Protein AF-A0AAW9YWD6-F1 (afdb_monomer)

Solvent-accessible surface area (backbone atoms only — not comparable to full-atom values): 12337 Å² total; per-residue (Å²): 143,81,78,72,55,67,62,62,53,38,74,49,72,74,32,67,69,51,48,52,53,50,53,51,52,54,49,52,48,52,51,53,48,51,41,46,78,71,67,50,56,66,69,63,48,47,70,64,43,49,62,55,45,55,53,49,29,48,50,41,15,50,50,41,46,52,53,48,51,56,44,51,53,51,47,56,48,47,47,46,68,58,66,60,79,82,76,86,48,71,68,59,51,52,51,52,52,52,53,49,51,54,52,57,75,70,46,52,72,69,55,51,48,50,44,53,69,66,60,59,40,94,79,46,52,73,67,56,51,53,49,52,53,50,45,48,74,74,72,47,51,76,71,58,41,64,76,37,47,65,43,45,50,54,40,49,48,43,51,77,43,52,40,71,81,32,71,66,45,50,48,43,56,50,52,44,52,54,56,56,73,67,38,17,51,80,68,17,42,43,80,38,87,42,92,95,51,80,62,62,49,75,43,40,60,67,55,53,43,53,52,50,56,53,56,77,73,107

pLDDT: mean 90.14, std 10.78, range [36.75, 97.69]

Foldseek 3Di:
DPPPQLVLCCLQVVDPLSVVLVVLLVVLLVVLLVCVVVPHDPVVSCVVRVVVLVVSLVVLLVVLVVLLVVLVVVLVVLQCVQQDDPCVDPVVVVVVLVVLLVVVVPDDLVRLLVCLQDPDLVPDEPSNLVSSVVCLVPPDDPVSCVSNVVSSVVSVCCRVRVSVPPPSNVVSVSSSVSSVVLVSNPGSWRWADDPPDSGTDTGRSVVVNVVSVVVSVD

Nearest PDB structures (foldseek):
  8to0-assembly1_AG  TM=2.714E-01  e=1.258E+00  Mus musculus
  7ung-assembly1_A0  TM=3.248E-01  e=5.141E+00  Homo sapiens

Structure (mmCIF, N/CA/C/O backbone):
data_AF-A0AAW9YWD6-F1
#
_entry.id   AF-A0AAW9YWD6-F1
#
loop_
_atom_site.group_PDB
_atom_site.id
_atom_site.type_symbol
_atom_site.label_atom_id
_atom_site.label_alt_id
_atom_site.label_comp_id
_atom_site.label_asym_id
_atom_site.label_entity_id
_atom_site.label_seq_id
_atom_site.pdbx_PDB_ins_code
_atom_site.Cartn_x
_atom_site.Cartn_y
_atom_site.Cartn_z
_atom_site.occupancy
_atom_site.B_iso_or_equiv
_atom_site.auth_seq_id
_atom_site.auth_comp_id
_atom_site.auth_asym_id
_atom_site.auth_atom_id
_atom_site.pdbx_PDB_model_num
ATOM 1 N N . MET A 1 1 ? -19.697 -6.315 -13.639 1.00 37.53 1 MET A N 1
ATOM 2 C CA . MET A 1 1 ? -18.812 -5.805 -12.571 1.00 37.53 1 MET A CA 1
ATOM 3 C C . MET A 1 1 ? -19.497 -6.045 -11.232 1.00 37.53 1 MET A C 1
ATOM 5 O O . MET A 1 1 ? -20.264 -5.204 -10.795 1.00 37.53 1 MET A O 1
ATOM 9 N N . THR A 1 2 ? -19.329 -7.229 -10.643 1.00 40.09 2 THR A N 1
ATOM 10 C CA . THR A 1 2 ? -20.008 -7.624 -9.386 1.00 40.09 2 THR A CA 1
ATOM 11 C C . THR A 1 2 ? -19.157 -8.538 -8.491 1.00 40.09 2 THR A C 1
ATOM 13 O O . THR A 1 2 ? -19.580 -8.842 -7.386 1.00 40.09 2 THR A O 1
ATOM 16 N N . MET A 1 3 ? -17.943 -8.926 -8.909 1.00 36.75 3 MET A N 1
ATOM 17 C CA . MET A 1 3 ? -16.988 -9.669 -8.060 1.00 36.75 3 MET A CA 1
ATOM 18 C C . MET A 1 3 ? -16.160 -8.761 -7.127 1.00 36.75 3 MET A C 1
ATOM 20 O O . MET A 1 3 ? -15.493 -9.248 -6.231 1.00 36.75 3 MET A O 1
ATOM 24 N N . GLN A 1 4 ? -16.227 -7.438 -7.293 1.00 52.47 4 GLN A N 1
ATOM 25 C CA . GLN A 1 4 ? -15.162 -6.527 -6.857 1.00 52.47 4 GLN A CA 1
ATOM 26 C C . GLN A 1 4 ? -15.355 -5.810 -5.515 1.00 52.47 4 GLN A C 1
ATOM 28 O O . GLN A 1 4 ? -14.494 -5.018 -5.187 1.00 52.47 4 GLN A O 1
ATOM 33 N N . GLN A 1 5 ? -16.441 -5.997 -4.751 1.00 51.97 5 GLN A N 1
ATOM 34 C CA . GLN A 1 5 ? -16.635 -5.260 -3.479 1.00 51.97 5 GLN A CA 1
ATOM 35 C C . GLN A 1 5 ? -16.471 -6.127 -2.230 1.00 51.97 5 GLN A C 1
ATOM 37 O O . GLN A 1 5 ? -15.912 -5.663 -1.244 1.00 51.97 5 GLN A O 1
ATOM 42 N N . THR A 1 6 ? -16.897 -7.392 -2.260 1.00 53.28 6 THR A N 1
ATOM 43 C CA . THR A 1 6 ? -16.689 -8.316 -1.132 1.00 53.28 6 THR A CA 1
ATOM 44 C C . THR A 1 6 ? -15.206 -8.651 -0.951 1.00 53.28 6 THR A C 1
ATOM 46 O O . THR A 1 6 ? -14.749 -8.750 0.182 1.00 53.28 6 THR A O 1
ATOM 49 N N . GLU A 1 7 ? -14.445 -8.734 -2.049 1.00 67.69 7 GLU A N 1
ATOM 50 C CA . GLU A 1 7 ? -12.992 -8.958 -2.020 1.00 67.69 7 GLU A CA 1
ATOM 51 C C . GLU A 1 7 ? -12.222 -7.801 -1.366 1.00 67.69 7 GLU A C 1
ATOM 53 O O . GLU A 1 7 ? -11.248 -8.047 -0.663 1.00 67.69 7 GLU A O 1
ATOM 58 N N . VAL A 1 8 ? -12.688 -6.555 -1.507 1.00 78.81 8 VAL A N 1
ATOM 59 C CA . VAL A 1 8 ? -12.016 -5.361 -0.951 1.00 78.81 8 VAL A CA 1
ATOM 60 C C . VAL A 1 8 ? -11.936 -5.429 0.562 1.00 78.81 8 VAL A C 1
ATOM 62 O O . VAL A 1 8 ? -10.909 -5.134 1.158 1.00 78.81 8 VAL A O 1
ATOM 65 N N . TRP A 1 9 ? -13.024 -5.848 1.203 1.00 85.44 9 TRP A N 1
ATOM 66 C CA . TRP A 1 9 ? -13.112 -5.854 2.659 1.00 85.44 9 TRP A CA 1
ATOM 67 C C . TRP A 1 9 ? -12.459 -7.077 3.302 1.00 85.44 9 TRP A C 1
ATOM 69 O O . TRP A 1 9 ? -12.280 -7.104 4.522 1.00 85.44 9 TRP A O 1
ATOM 79 N N . ASN A 1 10 ? -12.055 -8.069 2.503 1.00 85.69 10 ASN A N 1
ATOM 80 C CA . ASN A 1 10 ? -11.295 -9.216 2.993 1.00 85.69 10 ASN A CA 1
ATOM 81 C C . ASN A 1 10 ? -9.944 -8.800 3.583 1.00 85.69 10 ASN A C 1
ATOM 83 O O . ASN A 1 10 ? -9.465 -9.466 4.494 1.00 85.69 10 ASN A O 1
ATOM 87 N N . ILE A 1 11 ? -9.394 -7.648 3.182 1.00 87.75 11 ILE A N 1
ATOM 88 C CA . ILE A 1 11 ? -8.205 -7.054 3.812 1.00 87.75 11 ILE A CA 1
ATOM 89 C C . ILE A 1 11 ? -8.326 -6.919 5.336 1.00 87.75 11 ILE A C 1
ATOM 91 O O . ILE A 1 11 ? -7.343 -7.076 6.059 1.00 87.75 11 ILE A O 1
ATOM 95 N N . PHE A 1 12 ? -9.538 -6.644 5.818 1.00 89.81 12 PHE A N 1
ATOM 96 C CA . PHE A 1 12 ? -9.850 -6.588 7.236 1.00 89.81 12 PHE A CA 1
ATOM 97 C C . PHE A 1 12 ? -10.331 -7.946 7.730 1.00 89.81 12 PHE A C 1
ATOM 99 O O . PHE A 1 12 ? -9.903 -8.426 8.773 1.00 89.81 12 PHE A O 1
ATOM 106 N N . PHE A 1 13 ? -11.252 -8.579 7.005 1.00 88.88 13 PHE A N 1
ATOM 107 C CA . PHE A 1 13 ? -11.971 -9.720 7.556 1.00 88.88 13 PHE A CA 1
ATOM 108 C C . PHE A 1 13 ? -11.217 -11.051 7.508 1.00 88.88 13 PHE A C 1
ATOM 110 O O . PHE A 1 13 ? -11.571 -11.944 8.278 1.00 88.88 13 PHE A O 1
ATOM 117 N N . ASP A 1 14 ? -10.187 -11.173 6.679 1.00 89.94 14 ASP A N 1
ATOM 118 C CA . ASP A 1 14 ? -9.310 -12.347 6.660 1.00 89.94 14 ASP A CA 1
ATOM 119 C C . ASP A 1 14 ? -8.110 -12.172 7.614 1.00 89.94 14 ASP A C 1
ATOM 121 O O . ASP A 1 14 ? -7.337 -13.106 7.833 1.00 89.94 14 ASP A O 1
ATOM 125 N N . ASP A 1 15 ? -7.958 -10.991 8.226 1.00 92.50 15 ASP A N 1
ATOM 126 C CA . ASP A 1 15 ? -6.903 -10.700 9.191 1.00 92.50 15 ASP A CA 1
ATOM 127 C C . ASP A 1 15 ? -7.324 -11.085 10.620 1.00 92.50 15 ASP A C 1
ATOM 129 O O . ASP A 1 15 ? -8.259 -10.535 11.207 1.00 92.50 15 ASP A O 1
ATOM 133 N N . ASN A 1 16 ? -6.591 -12.028 11.218 1.00 93.69 16 ASN A N 1
ATOM 134 C CA . ASN A 1 16 ? -6.893 -12.533 12.560 1.00 93.69 16 ASN A CA 1
ATOM 135 C C . ASN A 1 16 ? -6.813 -11.447 13.644 1.00 93.69 16 ASN A C 1
ATOM 137 O O . ASN A 1 16 ? -7.620 -11.455 14.572 1.00 93.69 16 ASN A O 1
ATOM 141 N N . LYS A 1 17 ? -5.869 -10.498 13.538 1.00 94.75 17 LYS A N 1
ATOM 142 C CA . LYS A 1 17 ? -5.736 -9.425 14.536 1.00 94.75 17 LYS A CA 1
ATOM 143 C C . LYS A 1 17 ? -6.946 -8.498 14.477 1.00 94.75 17 LYS A C 1
ATOM 145 O O . LYS A 1 17 ? -7.452 -8.086 15.519 1.00 94.75 17 LYS A O 1
ATOM 150 N N . TYR A 1 18 ? -7.438 -8.205 13.276 1.00 95.62 18 TYR A N 1
ATOM 151 C CA . TYR A 1 18 ? -8.655 -7.429 13.096 1.00 95.62 18 TYR A CA 1
ATOM 152 C C . TYR A 1 18 ? -9.881 -8.134 13.678 1.00 95.62 18 TYR A C 1
ATOM 154 O O . TYR A 1 18 ? -10.660 -7.524 14.411 1.00 95.62 18 TYR A O 1
ATOM 162 N N . GLN A 1 19 ? -10.027 -9.433 13.406 1.00 94.69 19 GLN A N 1
ATOM 163 C CA . GLN A 1 19 ? -11.113 -10.242 13.959 1.00 94.69 19 GLN A CA 1
ATOM 164 C C . GLN A 1 19 ? -11.080 -10.282 15.492 1.00 94.69 19 GLN A C 1
ATOM 166 O O . GLN A 1 19 ? -12.121 -10.172 16.140 1.00 94.69 19 GLN A O 1
ATOM 171 N N . ASP A 1 20 ? -9.896 -10.365 16.098 1.00 96.31 20 ASP A N 1
ATOM 172 C CA . ASP A 1 20 ? -9.749 -10.292 17.551 1.00 96.31 20 ASP A CA 1
ATOM 173 C C . ASP A 1 20 ? -10.199 -8.936 18.115 1.00 96.31 20 ASP A C 1
ATOM 175 O O . ASP A 1 20 ? -10.898 -8.895 19.133 1.00 96.31 20 ASP A O 1
ATOM 179 N N . LEU A 1 21 ? -9.867 -7.826 17.446 1.00 96.69 21 LEU A N 1
ATOM 180 C CA . LEU A 1 21 ? -10.332 -6.488 17.831 1.00 96.69 21 LEU A CA 1
ATOM 181 C C . LEU A 1 21 ? -11.852 -6.343 17.699 1.00 96.69 21 LEU A C 1
ATOM 183 O O . LEU A 1 21 ? -12.500 -5.814 18.606 1.00 96.69 21 LEU A O 1
ATOM 187 N N . LEU A 1 22 ? -12.442 -6.864 16.620 1.00 95.12 22 LEU A N 1
ATOM 188 C CA . LEU A 1 22 ? -13.897 -6.912 16.454 1.00 95.12 22 LEU A CA 1
ATOM 189 C C . LEU A 1 22 ? -14.564 -7.708 17.580 1.00 95.12 22 LEU A C 1
ATOM 191 O O . LEU A 1 22 ? -15.509 -7.230 18.207 1.00 95.12 22 LEU A O 1
ATOM 195 N N . ASN A 1 23 ? -14.021 -8.879 17.910 1.00 95.44 23 ASN A N 1
ATOM 196 C CA . ASN A 1 23 ? -14.527 -9.707 18.999 1.00 95.44 23 ASN A CA 1
ATOM 197 C C . ASN A 1 23 ? -14.449 -8.993 20.358 1.00 95.44 23 ASN A C 1
ATOM 199 O O . ASN A 1 23 ? -15.355 -9.142 21.184 1.00 95.44 23 ASN A O 1
ATOM 203 N N . LYS A 1 24 ? -13.391 -8.211 20.617 1.00 96.31 24 LYS A N 1
ATOM 204 C CA . LYS A 1 24 ? -13.304 -7.362 21.819 1.00 96.31 24 LYS A CA 1
ATOM 205 C C . LYS A 1 24 ? -14.402 -6.297 21.830 1.00 96.31 24 LYS A C 1
ATOM 207 O O . LYS A 1 24 ? -15.053 -6.127 22.862 1.00 96.31 24 LYS A O 1
ATOM 212 N N . ALA A 1 25 ? -14.639 -5.630 20.699 1.00 95.50 25 ALA A N 1
ATOM 213 C CA . ALA A 1 25 ? -15.680 -4.612 20.575 1.00 95.50 25 ALA A CA 1
ATOM 214 C C . ALA A 1 25 ? -17.067 -5.192 20.862 1.00 95.50 25 ALA A C 1
ATOM 216 O O . ALA A 1 25 ? -17.812 -4.660 21.684 1.00 95.50 25 ALA A O 1
ATOM 217 N N . ASP A 1 26 ? -17.392 -6.329 20.255 1.00 94.69 26 ASP A N 1
ATOM 218 C CA . ASP A 1 26 ? -18.704 -6.952 20.415 1.00 94.69 26 ASP A CA 1
ATOM 219 C C . ASP A 1 26 ? -18.921 -7.485 21.842 1.00 94.69 26 ASP A C 1
ATOM 221 O O . ASP A 1 26 ? -20.028 -7.402 22.382 1.00 94.69 26 ASP A O 1
ATOM 225 N N . ARG A 1 27 ? -17.861 -7.968 22.510 1.00 96.31 27 ARG A N 1
ATOM 226 C CA . ARG A 1 27 ? -17.917 -8.329 23.938 1.00 96.31 27 ARG A CA 1
ATOM 227 C C . ARG A 1 27 ? -18.205 -7.120 24.822 1.00 96.31 27 ARG A C 1
ATOM 229 O O . ARG A 1 27 ? -19.059 -7.233 25.698 1.00 96.31 27 ARG A O 1
ATOM 236 N N . LEU A 1 28 ? -17.544 -5.987 24.580 1.00 96.19 28 LEU A N 1
ATOM 237 C CA . LEU A 1 28 ? -17.757 -4.746 25.330 1.00 96.19 28 LEU A CA 1
ATOM 238 C C . LEU A 1 28 ? -19.204 -4.255 25.190 1.00 96.19 28 LEU A C 1
ATOM 240 O O . LEU A 1 28 ? -19.861 -3.937 26.185 1.00 96.19 28 LEU A O 1
ATOM 244 N N . LEU A 1 29 ? -19.734 -4.244 23.965 1.00 95.00 29 LEU A N 1
ATOM 245 C CA . LEU A 1 29 ? -21.119 -3.849 23.695 1.00 95.00 29 LEU A CA 1
ATOM 246 C C . LEU A 1 29 ? -22.114 -4.785 24.396 1.00 95.00 29 LEU A C 1
ATOM 248 O O . LEU A 1 29 ? -23.047 -4.331 25.059 1.00 95.00 29 LEU A O 1
ATOM 252 N N . LYS A 1 30 ? -21.874 -6.100 24.335 1.00 95.56 30 LYS A N 1
ATOM 253 C CA . LYS A 1 30 ? -22.710 -7.100 25.013 1.00 95.56 30 LYS A CA 1
ATOM 254 C C . LYS A 1 30 ? -22.660 -6.981 26.539 1.00 95.56 30 LYS A C 1
ATOM 256 O O . LYS A 1 30 ? -23.690 -7.144 27.195 1.00 95.56 30 LYS A O 1
ATOM 261 N N . GLU A 1 31 ? -21.487 -6.713 27.111 1.00 95.44 31 GLU A N 1
ATOM 262 C CA . GLU A 1 31 ? -21.317 -6.446 28.545 1.00 95.44 31 GLU A CA 1
ATOM 263 C C . GLU A 1 31 ? -22.135 -5.218 28.963 1.00 95.44 31 GLU A C 1
ATOM 265 O O . GLU A 1 31 ? -22.906 -5.298 29.920 1.00 95.44 31 GLU A O 1
ATOM 270 N N . SER A 1 32 ? -22.045 -4.131 28.191 1.00 94.12 32 SER A N 1
ATOM 271 C CA . SER A 1 32 ? -22.770 -2.875 28.433 1.00 94.12 32 SER A CA 1
ATOM 272 C C . SER A 1 32 ? -24.286 -3.089 28.462 1.00 94.12 32 SER A C 1
ATOM 274 O O . SER A 1 32 ? -24.957 -2.740 29.437 1.00 94.12 32 SER A O 1
ATOM 276 N N . SER A 1 33 ? -24.821 -3.778 27.453 1.00 93.81 33 SER A N 1
ATOM 277 C CA . SER A 1 33 ? -26.232 -4.172 27.404 1.00 93.81 33 SER A CA 1
ATOM 278 C C . SER A 1 33 ? -26.635 -5.068 28.566 1.00 93.81 33 SER A C 1
ATOM 280 O O . SER A 1 33 ? -27.688 -4.871 29.175 1.00 93.81 33 SER A O 1
ATOM 282 N N . SER A 1 34 ? -25.793 -6.040 28.930 1.00 95.50 34 SER A N 1
ATOM 283 C CA . SER A 1 34 ? -26.072 -6.907 30.072 1.00 95.50 34 SER A CA 1
ATOM 284 C C . SER A 1 34 ? -26.110 -6.139 31.391 1.00 95.50 34 SER A C 1
ATOM 286 O O . SER A 1 34 ? -26.881 -6.532 32.265 1.00 95.50 34 SER A O 1
ATOM 288 N N . MET A 1 35 ? -25.281 -5.112 31.578 1.00 94.62 35 MET A N 1
ATOM 289 C CA . MET A 1 35 ? -25.333 -4.279 32.780 1.00 94.62 35 MET A CA 1
ATOM 290 C C . MET A 1 35 ? -26.658 -3.521 32.840 1.00 94.62 35 MET A C 1
ATOM 292 O O . MET A 1 35 ? -27.333 -3.549 33.868 1.00 94.62 35 MET A O 1
ATOM 296 N N . PHE A 1 36 ? -27.083 -2.925 31.725 1.00 93.88 36 PHE A N 1
ATOM 297 C CA . PHE A 1 36 ? -28.363 -2.222 31.660 1.00 93.88 36 PHE A CA 1
ATOM 298 C C . PHE A 1 36 ? -29.541 -3.140 32.009 1.00 93.88 36 PHE A C 1
ATOM 300 O O . PHE A 1 36 ? -30.337 -2.825 32.890 1.00 93.88 36 PHE A O 1
ATOM 307 N N . LEU A 1 37 ? -29.599 -4.330 31.401 1.00 92.44 37 LEU A N 1
ATOM 308 C CA . LEU A 1 37 ? -30.651 -5.321 31.661 1.00 92.44 37 LEU A CA 1
ATOM 309 C C . LEU A 1 37 ? -30.648 -5.857 33.103 1.00 92.44 37 LEU A C 1
ATOM 311 O O . LEU A 1 37 ? -31.679 -6.312 33.591 1.00 92.44 37 LEU A O 1
ATOM 315 N N . LYS A 1 38 ? -29.510 -5.790 33.802 1.00 94.44 38 LYS A N 1
ATOM 316 C CA . LYS A 1 38 ? -29.391 -6.130 35.230 1.00 94.44 38 LYS A CA 1
ATOM 317 C C . LYS A 1 38 ? -29.805 -4.982 36.163 1.00 94.44 38 LYS A C 1
ATOM 319 O O . LYS A 1 38 ? -29.736 -5.148 37.377 1.00 94.44 38 LYS A O 1
ATOM 324 N N . GLY A 1 39 ? -30.231 -3.840 35.621 1.00 92.50 39 GLY A N 1
ATOM 325 C CA . GLY A 1 39 ? -30.733 -2.697 36.386 1.00 92.50 39 GLY A CA 1
ATOM 326 C C . GLY A 1 39 ? -29.663 -1.695 36.823 1.00 92.50 39 GLY A C 1
ATOM 327 O O . GLY A 1 39 ? -29.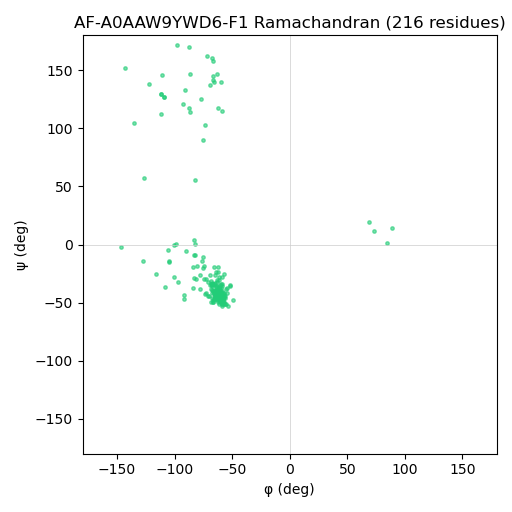937 -0.858 37.683 1.00 92.50 39 GLY A O 1
ATOM 328 N N . TYR A 1 40 ? -28.452 -1.752 36.258 1.00 93.81 40 TYR A N 1
ATOM 329 C CA . TYR A 1 40 ? -27.443 -0.722 36.510 1.00 93.81 40 TYR A CA 1
ATOM 330 C C . TYR A 1 40 ? -27.903 0.616 35.925 1.00 93.81 40 TYR A C 1
ATOM 332 O O . TYR A 1 40 ? -28.455 0.677 34.823 1.00 93.81 40 TYR A O 1
ATOM 340 N N . ARG A 1 41 ? -27.650 1.708 36.654 1.00 93.31 41 ARG A N 1
ATOM 341 C CA . ARG A 1 41 ? -27.909 3.056 36.142 1.00 93.31 41 ARG A CA 1
ATOM 342 C C . ARG A 1 41 ? -26.971 3.365 34.979 1.00 93.31 41 ARG A C 1
ATOM 344 O O . ARG A 1 41 ? -25.807 2.974 34.990 1.00 93.31 41 ARG A O 1
ATOM 351 N N . LEU A 1 42 ? -27.475 4.117 34.005 1.00 91.50 42 LEU A N 1
ATOM 352 C CA . LEU A 1 42 ? -26.731 4.457 32.796 1.00 91.50 42 LEU A CA 1
ATOM 353 C C . LEU A 1 42 ? -25.419 5.199 33.078 1.00 91.50 42 LEU A C 1
ATOM 355 O O . LEU A 1 42 ? -24.423 4.917 32.431 1.00 91.50 42 LEU A O 1
ATOM 359 N N . ASP A 1 43 ? -25.415 6.126 34.032 1.00 92.81 43 ASP A N 1
ATOM 360 C CA . ASP A 1 43 ? -24.221 6.888 34.404 1.00 92.81 43 ASP A CA 1
ATOM 361 C C . ASP A 1 43 ? -23.111 5.986 34.954 1.00 92.81 43 ASP A C 1
ATOM 363 O O . ASP A 1 43 ? -21.956 6.153 34.578 1.00 92.81 43 ASP A O 1
ATOM 367 N N . ALA A 1 44 ? -23.470 4.974 35.748 1.00 94.06 44 ALA A N 1
ATOM 368 C CA . ALA A 1 44 ? -22.520 3.976 36.235 1.00 94.06 44 ALA A CA 1
ATOM 369 C C . ALA A 1 44 ? -21.981 3.072 35.109 1.00 94.06 44 ALA A C 1
ATOM 371 O O . ALA A 1 44 ? -20.814 2.687 35.129 1.00 94.06 44 ALA A O 1
ATOM 372 N N . ILE A 1 45 ? -22.813 2.733 34.114 1.00 94.44 45 ILE A N 1
ATOM 373 C CA . ILE A 1 45 ? -22.361 1.984 32.928 1.00 94.44 45 ILE A CA 1
ATOM 374 C C . ILE A 1 45 ? -21.403 2.849 32.106 1.00 94.44 45 ILE A C 1
ATOM 376 O O . ILE A 1 45 ? -20.323 2.389 31.749 1.00 94.44 45 ILE A O 1
ATOM 380 N N . ASP A 1 46 ? -21.766 4.105 31.846 1.00 94.19 46 ASP A N 1
ATOM 381 C CA . ASP A 1 46 ? -20.952 5.056 31.090 1.00 94.19 46 ASP A CA 1
ATOM 382 C C . ASP A 1 46 ? -19.581 5.275 31.744 1.00 94.19 46 ASP A C 1
ATOM 384 O O . ASP A 1 46 ? -18.568 5.253 31.046 1.00 94.19 46 ASP A O 1
ATOM 388 N N . GLU A 1 47 ? -19.538 5.448 33.068 1.00 95.25 47 GLU A N 1
ATOM 389 C CA . GLU A 1 47 ? -18.298 5.616 33.835 1.00 95.25 47 GLU A CA 1
ATOM 390 C C . GLU A 1 47 ? -17.368 4.400 33.696 1.00 95.25 47 GLU A C 1
ATOM 392 O O . GLU A 1 47 ? -16.151 4.553 33.605 1.00 95.25 47 GLU A O 1
ATOM 397 N N . GLN A 1 48 ? -17.933 3.192 33.601 1.00 94.94 48 GLN A N 1
ATOM 398 C CA . GLN A 1 48 ? -17.161 1.959 33.454 1.00 94.94 48 GLN A CA 1
ATOM 399 C C . GLN A 1 48 ? -16.768 1.644 32.001 1.00 94.94 48 GLN A C 1
ATOM 401 O O . GLN A 1 48 ? -15.689 1.095 31.764 1.00 94.94 48 GLN A O 1
ATOM 406 N N . GLN A 1 49 ? -17.639 1.922 31.028 1.00 95.38 49 GLN A N 1
ATOM 407 C CA . GLN A 1 49 ? -17.477 1.446 29.649 1.00 95.38 49 GLN A CA 1
ATOM 408 C C . GLN A 1 49 ? -16.840 2.490 28.724 1.00 95.38 49 GLN A C 1
ATOM 410 O O . GLN A 1 49 ? -16.066 2.105 27.850 1.00 95.38 49 GLN A O 1
ATOM 415 N N . LYS A 1 50 ? -17.069 3.799 28.920 1.00 94.44 50 LYS A N 1
ATOM 416 C CA . LYS A 1 50 ? -16.469 4.840 28.057 1.00 94.44 50 LYS A CA 1
ATOM 417 C C . LYS A 1 50 ? -14.934 4.827 28.044 1.00 94.44 50 LYS A C 1
ATOM 419 O O . LYS A 1 50 ? -14.379 4.929 26.951 1.00 94.44 50 LYS A O 1
ATOM 424 N N . PRO A 1 51 ? -14.228 4.638 29.179 1.00 96.69 51 PRO A N 1
ATOM 425 C CA . PRO A 1 51 ? -12.772 4.498 29.151 1.00 96.69 51 PRO A CA 1
ATOM 426 C C . PRO A 1 51 ? -12.315 3.294 28.315 1.00 96.69 51 PRO A C 1
ATOM 428 O O . PRO A 1 51 ? -11.430 3.432 27.476 1.00 96.69 51 PRO A O 1
ATOM 431 N N . LYS A 1 52 ? -12.982 2.139 28.460 1.00 96.94 52 LYS A N 1
ATOM 432 C CA . LYS A 1 52 ? -12.685 0.926 27.679 1.00 96.94 52 LYS A CA 1
ATOM 433 C C . LYS A 1 52 ? -12.956 1.114 26.183 1.00 96.94 52 LYS A C 1
ATOM 435 O O . LYS A 1 52 ? -12.226 0.579 25.355 1.00 96.94 52 LYS A O 1
ATOM 440 N N . ILE A 1 53 ? -14.001 1.869 25.828 1.00 95.38 53 ILE A N 1
ATOM 441 C CA . ILE A 1 53 ? -14.289 2.242 24.435 1.00 95.38 53 ILE A CA 1
ATOM 442 C C . ILE A 1 53 ? -13.124 3.043 23.869 1.00 95.38 53 ILE A C 1
ATOM 444 O O . ILE A 1 53 ? -12.630 2.709 22.799 1.00 95.38 53 ILE A O 1
ATOM 448 N N . GLN A 1 54 ? -12.654 4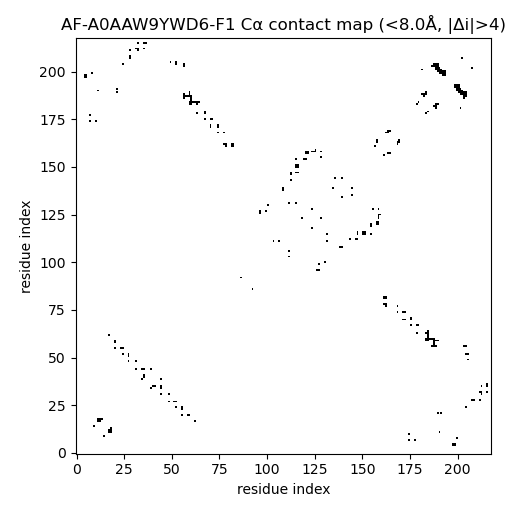.057 24.597 1.00 95.31 54 GLN A N 1
ATOM 449 C CA . GLN A 1 54 ? -11.544 4.894 24.151 1.00 95.31 54 GLN A CA 1
ATOM 450 C C . GLN A 1 54 ? -10.232 4.104 24.022 1.00 95.31 54 GLN A C 1
ATOM 452 O O . GLN A 1 54 ? -9.486 4.300 23.062 1.00 95.31 54 GLN A O 1
ATOM 457 N N . GLU A 1 55 ? -9.952 3.191 24.954 1.00 96.50 55 GLU A N 1
ATOM 458 C CA . GLU A 1 55 ? -8.817 2.265 24.855 1.00 96.50 55 GLU A CA 1
ATOM 459 C C . GLU A 1 55 ? -8.911 1.404 23.592 1.00 96.50 55 GLU A C 1
ATOM 461 O O . GLU A 1 55 ? -7.955 1.333 22.821 1.00 96.50 55 GLU A O 1
ATOM 466 N N . LEU A 1 56 ? -10.080 0.819 23.326 1.00 96.81 56 LEU A N 1
ATOM 467 C CA . LEU A 1 56 ? -10.279 -0.025 22.154 1.00 96.81 56 LEU A CA 1
ATOM 468 C C . LEU A 1 56 ? -10.248 0.775 20.838 1.00 96.81 56 LEU A C 1
ATOM 470 O O . LEU A 1 56 ? -9.706 0.288 19.849 1.00 96.81 56 LEU A O 1
ATOM 474 N N . GLU A 1 57 ? -10.747 2.017 20.813 1.00 95.56 57 GLU A N 1
ATOM 475 C CA . GLU A 1 57 ? -10.592 2.924 19.662 1.00 95.56 57 GLU A CA 1
ATOM 476 C C . GLU A 1 57 ? -9.107 3.175 19.366 1.00 95.56 57 GLU A C 1
ATOM 478 O O . GLU A 1 57 ? -8.699 3.167 18.204 1.00 95.56 57 GLU A O 1
ATOM 483 N N . ASN A 1 58 ? -8.277 3.345 20.399 1.00 97.06 58 ASN A N 1
ATOM 484 C CA . ASN A 1 58 ? -6.832 3.482 20.231 1.00 97.06 58 ASN A CA 1
ATOM 485 C C . ASN A 1 58 ? -6.175 2.185 19.733 1.00 97.06 58 ASN A C 1
ATOM 487 O O . ASN A 1 58 ? -5.255 2.263 18.920 1.00 97.06 58 ASN A O 1
ATOM 491 N N . GLU A 1 59 ? -6.654 1.006 20.148 1.00 97.69 59 GLU A N 1
ATOM 492 C CA . GLU A 1 59 ? -6.189 -0.272 19.589 1.00 97.69 59 GLU A CA 1
ATOM 493 C C . GLU A 1 59 ? -6.494 -0.381 18.083 1.00 97.69 59 GLU A C 1
ATOM 495 O O . GLU A 1 59 ? -5.619 -0.783 17.316 1.00 97.69 59 GLU A O 1
ATOM 500 N N . PHE A 1 60 ? -7.684 0.037 17.628 1.00 97.19 60 PHE A N 1
ATOM 501 C CA . PHE A 1 60 ? -8.013 0.083 16.194 1.00 97.19 60 PHE A CA 1
ATOM 502 C C . PHE A 1 60 ? -7.133 1.075 15.421 1.00 97.19 60 PHE A C 1
ATOM 504 O O . PHE A 1 60 ? -6.656 0.755 14.329 1.00 97.19 60 PHE A O 1
ATOM 511 N N . LYS A 1 61 ? -6.862 2.259 15.988 1.00 97.38 61 LYS A N 1
ATOM 512 C CA . LYS A 1 61 ? -5.933 3.233 15.385 1.00 97.38 61 LYS A CA 1
ATOM 513 C C . LYS A 1 61 ? -4.528 2.655 15.244 1.00 97.38 61 LYS A C 1
ATOM 515 O O . LYS A 1 61 ? -3.927 2.764 14.177 1.00 97.38 61 LYS A O 1
ATOM 520 N N . ALA A 1 62 ? -4.026 2.023 16.306 1.00 97.50 62 ALA A N 1
ATOM 521 C CA . ALA A 1 62 ? -2.713 1.392 16.320 1.00 97.50 62 ALA A CA 1
ATOM 522 C C . ALA A 1 62 ? -2.631 0.248 15.302 1.00 97.50 62 ALA A C 1
ATOM 524 O O . ALA A 1 62 ? -1.669 0.186 14.544 1.00 97.50 62 ALA A O 1
ATOM 525 N N . TYR A 1 63 ? -3.661 -0.598 15.221 1.00 96.88 63 TYR A N 1
ATOM 526 C CA . TYR A 1 63 ? -3.756 -1.651 14.211 1.00 96.88 63 TYR A CA 1
ATOM 527 C C . TYR A 1 63 ? -3.641 -1.097 12.787 1.00 96.88 63 TYR A C 1
ATOM 529 O O . TYR A 1 63 ? -2.814 -1.574 12.009 1.00 96.88 63 TYR A O 1
ATOM 537 N N . ALA A 1 64 ? -4.431 -0.071 12.456 1.00 96.50 64 ALA A N 1
ATOM 538 C CA . ALA A 1 64 ? -4.408 0.535 11.129 1.00 96.50 64 ALA A CA 1
ATOM 539 C C . ALA A 1 64 ? -3.045 1.164 10.815 1.00 96.50 64 ALA A C 1
ATOM 541 O O . ALA A 1 64 ? -2.525 0.970 9.721 1.00 96.50 64 ALA A O 1
ATOM 542 N N . GLN A 1 65 ? -2.445 1.867 11.781 1.00 96.94 65 GLN A N 1
ATOM 543 C CA . GLN A 1 65 ? -1.102 2.427 11.635 1.00 96.94 65 GLN A CA 1
ATOM 544 C C . GLN A 1 65 ? -0.069 1.333 11.346 1.00 96.94 65 GLN A C 1
ATOM 546 O O . GLN A 1 65 ? 0.656 1.436 10.364 1.00 96.94 65 GLN A O 1
ATOM 551 N N . THR A 1 66 ? -0.038 0.269 12.153 1.00 96.81 66 THR A N 1
ATOM 552 C CA . THR A 1 66 ? 0.904 -0.840 11.959 1.00 96.81 66 THR A CA 1
ATOM 553 C C . THR A 1 66 ? 0.718 -1.511 10.602 1.00 96.81 66 THR A C 1
ATOM 555 O O . THR A 1 66 ? 1.706 -1.788 9.934 1.00 96.81 66 THR A O 1
ATOM 558 N N . ARG A 1 67 ? -0.523 -1.737 10.151 1.00 95.44 67 ARG A N 1
ATOM 559 C CA . ARG A 1 67 ? -0.761 -2.332 8.827 1.00 95.44 67 ARG A CA 1
ATOM 560 C C . ARG A 1 67 ? -0.291 -1.435 7.689 1.00 95.44 67 ARG A C 1
ATOM 562 O O . ARG A 1 67 ? 0.316 -1.948 6.757 1.00 95.44 67 ARG A O 1
ATOM 569 N N . LEU A 1 68 ? -0.544 -0.128 7.766 1.00 97.00 68 LEU A N 1
ATOM 570 C CA . LEU A 1 68 ? -0.048 0.824 6.770 1.00 97.00 68 LEU A CA 1
ATOM 571 C C . LEU A 1 68 ? 1.486 0.835 6.737 1.00 97.00 68 LEU A C 1
ATOM 573 O O . LEU A 1 68 ? 2.057 0.767 5.655 1.00 97.00 68 LEU A O 1
ATOM 577 N N . ASP A 1 69 ? 2.143 0.841 7.900 1.00 97.44 69 ASP A N 1
ATOM 578 C CA . ASP A 1 69 ? 3.608 0.819 7.990 1.00 97.44 69 ASP A CA 1
ATOM 579 C C . ASP A 1 69 ? 4.206 -0.483 7.434 1.00 97.44 69 ASP A C 1
ATOM 581 O O . ASP A 1 69 ? 5.185 -0.443 6.688 1.00 97.44 69 ASP A O 1
ATOM 585 N N . ASP A 1 70 ? 3.608 -1.635 7.757 1.00 96.12 70 ASP A N 1
ATOM 586 C CA . ASP A 1 70 ? 4.034 -2.943 7.248 1.00 96.12 70 ASP A CA 1
ATOM 587 C C . ASP A 1 70 ? 3.913 -3.009 5.715 1.00 96.12 70 ASP A C 1
ATOM 589 O O . ASP A 1 70 ? 4.822 -3.499 5.040 1.00 96.12 70 ASP A O 1
ATOM 593 N N . ILE A 1 71 ? 2.809 -2.493 5.161 1.00 96.06 71 ILE A N 1
ATOM 594 C CA . ILE A 1 71 ? 2.585 -2.438 3.712 1.00 96.06 71 ILE A CA 1
ATOM 595 C C . ILE A 1 71 ? 3.587 -1.490 3.047 1.00 96.06 71 ILE A C 1
ATOM 597 O O . ILE A 1 71 ? 4.243 -1.899 2.091 1.00 96.06 71 ILE A O 1
ATOM 601 N N . SER A 1 72 ? 3.755 -0.265 3.562 1.00 95.81 72 SER A N 1
ATOM 602 C CA . SER A 1 72 ? 4.736 0.694 3.035 1.00 95.81 72 SER A CA 1
ATOM 603 C C . SER A 1 72 ? 6.142 0.108 3.027 1.00 95.81 72 SER A C 1
ATOM 605 O O . SER A 1 72 ? 6.839 0.189 2.023 1.00 95.81 72 SER A O 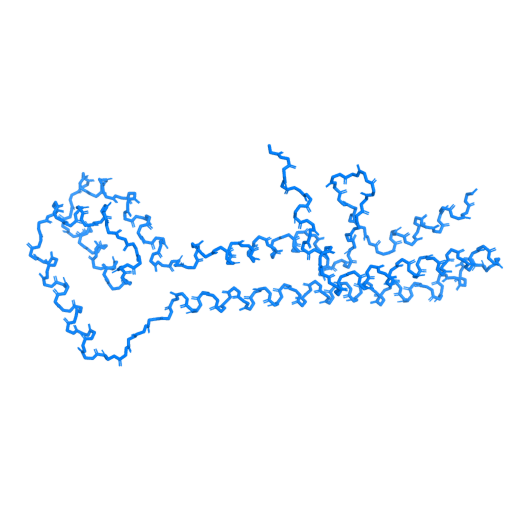1
ATOM 607 N N . LYS A 1 73 ? 6.541 -0.563 4.110 1.00 97.25 73 LYS A N 1
ATOM 608 C CA . LYS A 1 73 ? 7.852 -1.204 4.182 1.00 97.25 73 LYS A CA 1
ATOM 609 C C . LYS A 1 73 ? 8.023 -2.290 3.115 1.00 97.25 73 LYS A C 1
ATOM 611 O O . LYS A 1 73 ? 9.091 -2.380 2.517 1.00 97.25 73 LYS A O 1
ATOM 616 N N . ARG A 1 74 ? 7.001 -3.120 2.876 1.00 96.19 74 ARG A N 1
ATOM 617 C CA . ARG A 1 74 ? 7.076 -4.172 1.852 1.00 96.19 74 ARG A CA 1
ATOM 618 C C . ARG A 1 74 ? 7.111 -3.589 0.439 1.00 96.19 74 ARG A C 1
ATOM 620 O O . ARG A 1 74 ? 7.854 -4.096 -0.394 1.00 96.19 74 ARG A O 1
ATOM 627 N N . ILE A 1 75 ? 6.360 -2.518 0.190 1.00 93.75 75 ILE A N 1
ATOM 628 C CA . ILE A 1 75 ? 6.432 -1.746 -1.055 1.00 93.75 75 ILE A CA 1
ATOM 629 C C . ILE A 1 75 ? 7.865 -1.241 -1.279 1.00 93.75 75 ILE A C 1
ATOM 631 O O . ILE A 1 75 ? 8.455 -1.557 -2.309 1.00 93.75 75 ILE A O 1
ATOM 635 N N . ASP A 1 76 ? 8.472 -0.586 -0.282 1.00 92.62 76 ASP A N 1
ATOM 636 C CA . ASP A 1 76 ? 9.856 -0.097 -0.365 1.00 92.62 76 ASP A CA 1
ATOM 637 C C . ASP A 1 76 ? 10.870 -1.226 -0.639 1.00 92.62 76 ASP A C 1
ATOM 639 O O . ASP A 1 76 ? 11.890 -1.022 -1.301 1.00 92.62 76 ASP A O 1
ATOM 643 N N . GLU A 1 77 ? 10.641 -2.420 -0.085 1.00 93.12 77 GLU A N 1
ATOM 644 C CA . GLU A 1 77 ? 11.471 -3.603 -0.337 1.00 93.12 77 GLU A CA 1
ATOM 645 C C . GLU A 1 77 ? 11.338 -4.086 -1.785 1.00 93.12 77 GLU A C 1
ATOM 647 O O . GLU A 1 77 ? 12.361 -4.315 -2.428 1.00 93.12 77 GLU A O 1
ATOM 652 N N . ILE A 1 78 ? 10.116 -4.179 -2.319 1.00 91.81 78 ILE A N 1
ATOM 653 C CA . ILE A 1 78 ? 9.873 -4.562 -3.719 1.00 91.81 78 ILE A CA 1
ATOM 654 C C . ILE A 1 78 ? 10.523 -3.554 -4.673 1.00 91.81 78 ILE A C 1
ATOM 656 O O . ILE A 1 78 ? 11.191 -3.956 -5.625 1.00 91.81 78 ILE A O 1
ATOM 660 N N . GLU A 1 79 ? 10.380 -2.253 -4.407 1.00 89.50 79 GLU A N 1
ATOM 661 C CA . GLU A 1 79 ? 11.004 -1.202 -5.216 1.00 89.50 79 GLU A CA 1
ATOM 662 C C . GLU A 1 79 ? 12.532 -1.339 -5.224 1.00 89.50 79 GLU A C 1
ATOM 664 O O . GLU A 1 79 ? 13.159 -1.288 -6.284 1.00 89.50 79 GLU A O 1
ATOM 669 N N . LYS A 1 80 ? 13.149 -1.596 -4.063 1.00 87.50 80 LYS A N 1
ATOM 670 C CA . LYS A 1 80 ? 14.597 -1.848 -3.966 1.00 87.50 80 LYS A CA 1
ATOM 671 C C . LYS A 1 80 ? 15.011 -3.121 -4.692 1.00 87.50 80 LYS A C 1
ATOM 673 O O . LYS A 1 80 ? 16.001 -3.103 -5.419 1.00 87.50 80 LYS A O 1
ATOM 678 N N . GLU A 1 81 ? 14.287 -4.222 -4.514 1.00 87.06 81 GLU A N 1
ATOM 679 C CA . GLU A 1 81 ? 14.568 -5.498 -5.185 1.00 87.06 81 GLU A CA 1
ATOM 680 C C . GLU A 1 81 ? 14.497 -5.362 -6.712 1.00 87.06 81 GLU A C 1
ATOM 682 O O . GLU A 1 81 ? 15.328 -5.940 -7.415 1.00 87.06 81 GLU A O 1
ATOM 687 N N . ALA A 1 82 ? 13.554 -4.560 -7.214 1.00 83.00 82 ALA A N 1
ATOM 688 C CA . ALA A 1 82 ? 13.357 -4.320 -8.639 1.00 83.00 82 ALA A CA 1
ATOM 689 C C . ALA A 1 82 ? 14.375 -3.339 -9.249 1.00 83.00 82 ALA A C 1
ATOM 691 O O . ALA A 1 82 ? 14.655 -3.423 -10.440 1.00 83.00 82 ALA A O 1
ATOM 692 N N . THR A 1 83 ? 14.943 -2.428 -8.451 1.00 74.12 83 THR A N 1
ATOM 693 C CA . THR A 1 83 ? 15.863 -1.371 -8.924 1.00 74.12 83 THR A CA 1
ATOM 694 C C . THR A 1 83 ? 17.334 -1.620 -8.582 1.00 74.12 83 THR A C 1
ATOM 696 O O . THR A 1 83 ? 18.206 -0.854 -8.991 1.00 74.12 83 THR A O 1
ATOM 699 N N . THR A 1 84 ? 17.651 -2.681 -7.832 1.00 68.44 84 THR A N 1
ATOM 700 C CA . THR A 1 84 ? 19.042 -2.983 -7.471 1.00 68.44 84 THR A CA 1
ATOM 701 C C . THR A 1 84 ? 19.809 -3.532 -8.676 1.00 68.44 84 THR A C 1
ATOM 703 O O . THR A 1 84 ? 19.728 -4.719 -9.003 1.00 68.44 84 THR A O 1
ATOM 706 N N . ASP A 1 85 ? 20.631 -2.674 -9.280 1.00 65.50 85 ASP A N 1
ATOM 707 C CA . ASP A 1 85 ? 21.613 -3.039 -10.300 1.00 65.50 85 ASP A CA 1
ATOM 708 C C . ASP A 1 85 ? 22.607 -4.081 -9.760 1.00 65.50 85 ASP A C 1
ATOM 710 O O . ASP A 1 85 ? 23.431 -3.815 -8.879 1.00 65.50 85 ASP A O 1
ATOM 714 N N . LYS A 1 86 ? 22.587 -5.291 -10.328 1.00 62.25 86 LYS A N 1
ATOM 715 C CA . LYS A 1 86 ? 23.545 -6.362 -10.007 1.00 62.25 86 LYS A CA 1
ATOM 716 C C . LYS A 1 86 ? 24.857 -6.182 -10.779 1.00 62.25 86 LYS A C 1
ATOM 718 O O . LYS A 1 86 ? 25.294 -7.093 -11.479 1.00 62.25 86 LYS A O 1
ATOM 723 N N . VAL A 1 87 ? 25.513 -5.025 -10.661 1.00 69.56 87 VAL A N 1
ATOM 724 C CA . VAL A 1 87 ? 26.846 -4.824 -11.259 1.00 69.56 87 VAL A CA 1
ATOM 725 C C . VAL A 1 87 ? 27.884 -5.560 -10.412 1.00 69.56 87 VAL A C 1
ATOM 727 O O . VAL A 1 87 ? 28.438 -5.026 -9.454 1.00 69.56 87 VAL A O 1
ATOM 730 N N . GLN A 1 88 ? 28.134 -6.822 -10.757 1.00 72.25 88 GLN A N 1
ATOM 731 C CA . GLN A 1 88 ? 29.109 -7.668 -10.061 1.00 72.25 88 GLN A CA 1
ATOM 732 C C . GLN A 1 88 ? 30.561 -7.288 -10.397 1.00 72.25 88 GLN A C 1
ATOM 734 O O . GLN A 1 88 ? 31.445 -7.444 -9.555 1.00 72.25 88 GLN A O 1
ATOM 739 N N . ASN A 1 89 ? 30.811 -6.768 -11.607 1.00 86.69 89 ASN A N 1
ATOM 740 C CA . ASN A 1 89 ? 32.138 -6.392 -12.095 1.00 86.69 89 ASN A CA 1
ATOM 741 C C . ASN A 1 89 ? 32.114 -5.018 -12.801 1.00 86.69 89 ASN A C 1
ATOM 743 O O . ASN A 1 89 ? 31.695 -4.924 -13.957 1.00 86.69 89 ASN A O 1
ATOM 747 N N . PRO A 1 90 ? 32.610 -3.948 -12.151 1.00 86.12 90 PRO A N 1
ATOM 748 C CA . PRO A 1 90 ? 32.586 -2.599 -12.718 1.00 86.12 90 PRO A CA 1
ATOM 749 C C . PRO A 1 90 ? 33.363 -2.435 -14.033 1.00 86.12 90 PRO A C 1
ATOM 751 O O . PRO A 1 90 ? 33.004 -1.596 -14.857 1.00 86.12 90 PRO A O 1
ATOM 754 N N . GLN A 1 91 ? 34.437 -3.205 -14.240 1.00 88.25 91 GLN A N 1
ATOM 755 C CA . GLN A 1 91 ? 35.263 -3.088 -15.448 1.00 88.25 91 GLN A CA 1
ATOM 756 C C . GLN A 1 91 ? 34.560 -3.685 -16.667 1.00 88.25 91 GLN A C 1
ATOM 758 O O . GLN A 1 91 ? 34.559 -3.093 -17.743 1.00 88.25 91 GLN A O 1
ATOM 763 N N . GLU A 1 92 ? 33.939 -4.846 -16.484 1.00 89.38 92 GLU A N 1
ATOM 764 C CA . GLU A 1 92 ? 33.152 -5.507 -17.522 1.00 89.38 92 GLU A CA 1
ATOM 765 C C . GLU A 1 92 ? 31.930 -4.671 -17.908 1.00 89.38 92 GLU A C 1
ATOM 767 O O . GLU A 1 92 ? 31.643 -4.498 -19.090 1.00 89.38 92 GLU A O 1
ATOM 772 N N . GLU A 1 93 ? 31.279 -4.058 -16.920 1.00 88.25 93 GLU A N 1
ATOM 773 C CA . GLU A 1 93 ? 30.149 -3.162 -17.147 1.00 88.25 93 GLU A CA 1
ATOM 774 C C . GLU A 1 93 ? 30.547 -1.910 -17.944 1.00 88.25 93 GLU A C 1
ATOM 776 O O . GLU A 1 93 ? 29.843 -1.514 -18.874 1.00 88.25 93 GLU A O 1
ATOM 781 N N . LEU A 1 94 ? 31.712 -1.317 -17.661 1.00 90.75 94 LEU A N 1
ATOM 782 C CA . LEU A 1 94 ? 32.242 -0.205 -18.456 1.00 90.75 94 LEU A CA 1
ATOM 783 C C . LEU A 1 94 ? 32.447 -0.611 -19.926 1.00 90.75 94 LEU A C 1
ATOM 785 O O . LEU A 1 94 ? 32.046 0.123 -20.831 1.00 90.75 94 LEU A O 1
ATOM 789 N N . ILE A 1 95 ? 33.042 -1.783 -20.165 1.00 91.81 95 ILE A N 1
ATOM 790 C CA . ILE A 1 95 ? 33.268 -2.311 -21.518 1.00 91.81 95 ILE A CA 1
ATOM 791 C C . ILE A 1 95 ? 31.929 -2.574 -22.219 1.00 91.81 95 ILE A C 1
ATOM 793 O O . ILE A 1 95 ? 31.766 -2.213 -23.386 1.00 91.81 95 ILE A O 1
ATOM 797 N N . ARG A 1 96 ? 30.943 -3.149 -21.517 1.00 91.00 96 ARG A N 1
ATOM 798 C CA . ARG A 1 96 ? 29.593 -3.385 -22.050 1.00 91.00 96 ARG A CA 1
ATOM 799 C C . ARG A 1 96 ? 28.941 -2.079 -22.508 1.00 91.00 96 ARG A C 1
ATOM 801 O O . ARG A 1 96 ? 28.457 -2.016 -23.638 1.00 91.00 96 ARG A O 1
ATOM 808 N N . ARG A 1 97 ? 28.999 -1.026 -21.684 1.00 93.62 97 ARG A N 1
ATOM 809 C CA . ARG A 1 97 ? 28.463 0.309 -22.008 1.00 93.62 97 ARG A CA 1
ATOM 810 C C . ARG A 1 97 ? 29.159 0.947 -23.209 1.00 93.62 97 ARG A C 1
ATOM 812 O O . ARG A 1 97 ? 28.489 1.483 -24.087 1.00 93.62 97 ARG A O 1
ATOM 819 N N . GLN A 1 98 ? 30.488 0.855 -23.284 1.00 93.94 98 GLN A N 1
ATOM 820 C CA . GLN A 1 98 ? 31.258 1.357 -24.430 1.00 93.94 98 GLN A CA 1
ATOM 821 C C . GLN A 1 98 ? 30.897 0.627 -25.729 1.00 93.94 98 GLN A C 1
ATOM 823 O O . GLN A 1 98 ? 30.687 1.264 -26.760 1.00 93.94 98 GLN A O 1
ATOM 828 N N . ASN A 1 99 ? 30.776 -0.700 -25.677 1.00 95.06 99 ASN A N 1
ATOM 829 C CA . ASN A 1 99 ? 30.378 -1.503 -26.830 1.00 95.06 99 ASN A CA 1
ATOM 830 C C . ASN A 1 99 ? 28.947 -1.186 -27.281 1.00 95.06 99 ASN A C 1
ATOM 832 O O . ASN A 1 99 ? 28.686 -1.124 -28.480 1.00 95.06 99 ASN A O 1
ATOM 836 N N . LEU A 1 100 ? 28.025 -0.973 -26.339 1.00 95.00 100 LEU A N 1
ATOM 837 C CA . LEU A 1 100 ? 26.651 -0.582 -26.642 1.00 95.00 100 LEU A CA 1
ATOM 838 C C . LEU A 1 100 ? 26.590 0.787 -27.330 1.00 95.00 100 LEU A C 1
ATOM 840 O O . LEU A 1 100 ? 25.961 0.905 -28.379 1.00 95.00 100 LEU A O 1
ATOM 844 N N . GLN A 1 101 ? 27.301 1.784 -26.793 1.00 95.31 101 GLN A N 1
ATOM 845 C CA . GLN A 1 101 ? 27.424 3.104 -27.415 1.00 95.31 101 GLN A CA 1
ATOM 846 C C . GLN A 1 101 ? 27.910 2.987 -28.861 1.00 95.31 101 GLN A C 1
ATOM 848 O O . GLN A 1 101 ? 27.242 3.464 -29.775 1.00 95.31 101 GLN A O 1
ATOM 853 N N . ALA A 1 102 ? 29.027 2.284 -29.074 1.00 95.44 102 ALA A N 1
ATOM 854 C CA . ALA A 1 102 ? 29.590 2.104 -30.405 1.00 95.44 102 ALA A CA 1
ATOM 855 C C . ALA A 1 102 ? 28.590 1.431 -31.357 1.00 95.44 102 ALA A C 1
ATOM 857 O O . ALA A 1 102 ? 28.445 1.862 -32.497 1.00 95.44 102 ALA A O 1
ATOM 858 N N . ARG A 1 103 ? 27.857 0.406 -30.898 1.00 95.25 103 ARG A N 1
ATOM 859 C CA . ARG A 1 103 ? 26.813 -0.247 -31.706 1.00 95.25 103 ARG A CA 1
ATOM 860 C C . ARG A 1 103 ? 25.737 0.740 -32.156 1.00 95.25 103 ARG A C 1
ATOM 862 O O . ARG A 1 103 ? 25.376 0.723 -33.329 1.00 95.25 103 ARG A O 1
ATOM 869 N N . TYR A 1 104 ? 25.243 1.594 -31.265 1.00 96.00 104 TYR A N 1
ATOM 870 C CA . TYR A 1 104 ? 24.200 2.563 -31.614 1.00 96.00 104 TYR A CA 1
ATOM 871 C C . TYR A 1 104 ? 24.699 3.713 -32.482 1.00 96.00 104 TYR A C 1
ATOM 873 O O . TYR A 1 104 ? 23.946 4.193 -33.330 1.00 96.00 104 TYR A O 1
ATOM 881 N N . ASP A 1 105 ? 25.969 4.093 -32.353 1.00 93.75 105 ASP A N 1
ATOM 882 C CA . ASP A 1 105 ? 26.605 5.049 -33.262 1.00 93.75 105 ASP A CA 1
ATOM 883 C C . ASP A 1 105 ? 26.669 4.506 -34.706 1.00 93.75 105 ASP A C 1
ATOM 885 O O . ASP A 1 105 ? 26.578 5.281 -35.657 1.00 93.75 105 ASP A O 1
ATOM 889 N N . PHE A 1 106 ? 26.774 3.180 -34.885 1.00 95.31 106 PHE A N 1
ATOM 890 C CA . PHE A 1 106 ? 26.758 2.531 -36.205 1.00 95.31 106 PHE A CA 1
ATOM 891 C C . PHE A 1 106 ? 25.355 2.273 -36.772 1.00 95.31 106 PHE A C 1
ATOM 893 O O . PHE A 1 106 ? 25.207 2.228 -37.994 1.00 95.31 106 PHE A O 1
ATOM 900 N N . TYR A 1 107 ? 24.340 2.073 -35.929 1.00 96.94 107 TYR A N 1
ATOM 901 C CA . TYR A 1 107 ? 22.974 1.789 -36.385 1.00 96.94 107 TYR A CA 1
ATOM 902 C C . TYR A 1 107 ? 22.346 2.980 -37.106 1.00 96.94 107 TYR A C 1
ATOM 904 O O . TYR A 1 107 ? 22.486 4.133 -36.694 1.00 96.94 107 TYR A O 1
ATOM 912 N N . SER A 1 108 ? 21.591 2.697 -38.164 1.00 96.69 108 SER A N 1
ATOM 913 C CA . SER A 1 108 ? 20.714 3.665 -38.823 1.00 96.69 108 SER A CA 1
ATOM 914 C C . SER A 1 108 ? 19.547 4.075 -37.916 1.00 96.69 108 SER A C 1
ATOM 916 O O . SER A 1 108 ? 19.186 3.357 -36.981 1.00 96.69 108 SER A O 1
ATOM 918 N N . ASN A 1 109 ? 18.913 5.220 -38.203 1.00 96.44 109 ASN A N 1
ATOM 919 C CA . ASN A 1 109 ? 17.733 5.659 -37.445 1.00 96.44 109 ASN A CA 1
ATOM 920 C C . ASN A 1 109 ? 16.625 4.592 -37.479 1.00 96.44 109 ASN A C 1
ATOM 922 O O . ASN A 1 109 ? 16.071 4.266 -36.436 1.00 96.44 109 ASN A O 1
ATOM 926 N N . GLY A 1 110 ? 16.383 3.962 -38.635 1.00 96.44 110 GLY A N 1
ATOM 927 C CA . GLY A 1 110 ? 15.395 2.887 -38.767 1.00 96.44 110 GLY A CA 1
ATOM 928 C C . GLY A 1 110 ? 15.688 1.659 -37.895 1.00 96.44 110 GLY A C 1
ATOM 929 O O . GLY A 1 110 ? 14.764 1.086 -37.322 1.00 96.44 110 GLY A O 1
ATOM 930 N N . GLU A 1 111 ? 16.958 1.275 -37.734 1.00 97.50 111 GLU A N 1
ATOM 931 C CA . GLU A 1 111 ? 17.350 0.178 -36.834 1.00 97.50 111 GLU A CA 1
ATOM 932 C C . GLU A 1 111 ? 17.117 0.536 -35.362 1.00 97.50 111 GLU A C 1
ATOM 934 O O . GLU A 1 111 ? 16.592 -0.287 -34.614 1.00 97.50 111 GLU A O 1
ATOM 939 N N . ILE A 1 112 ? 17.437 1.771 -34.958 1.00 97.31 112 ILE A N 1
ATOM 940 C CA . ILE A 1 112 ? 17.164 2.262 -33.598 1.00 97.31 112 ILE A CA 1
ATOM 941 C C . ILE A 1 112 ? 15.657 2.328 -33.333 1.00 97.31 112 ILE A C 1
ATOM 943 O O . ILE A 1 112 ? 15.199 1.882 -32.284 1.00 97.31 112 ILE A O 1
ATOM 947 N N . MET A 1 113 ? 14.869 2.828 -34.285 1.00 97.56 113 MET A N 1
ATOM 948 C CA . MET A 1 113 ? 13.410 2.871 -34.166 1.00 97.56 113 MET A CA 1
ATOM 949 C C . MET A 1 113 ? 12.816 1.470 -34.028 1.00 97.56 113 MET A C 1
ATOM 951 O O . MET A 1 113 ? 11.949 1.248 -33.186 1.00 97.56 113 MET A O 1
ATOM 955 N N . ASN A 1 114 ? 13.291 0.509 -34.826 1.00 97.44 114 ASN A N 1
ATOM 956 C CA . ASN A 1 114 ? 12.856 -0.877 -34.707 1.00 97.44 114 ASN A CA 1
ATOM 957 C C . ASN A 1 114 ? 13.221 -1.468 -33.339 1.00 97.44 114 ASN A C 1
ATOM 959 O O . ASN A 1 114 ? 12.388 -2.137 -32.734 1.00 97.44 114 ASN A O 1
ATOM 963 N N . HIS A 1 115 ? 14.425 -1.191 -32.829 1.00 96.81 115 HIS A N 1
ATOM 964 C CA . HIS A 1 115 ? 14.824 -1.601 -31.481 1.00 96.81 115 HIS A CA 1
ATOM 965 C C . HIS A 1 115 ? 13.884 -1.028 -30.416 1.00 96.81 115 HIS A C 1
ATOM 967 O O . HIS A 1 115 ? 13.287 -1.800 -29.678 1.00 96.81 115 HIS A O 1
ATOM 973 N N . ILE A 1 116 ? 13.649 0.291 -30.400 1.00 96.69 116 ILE A N 1
ATOM 974 C CA . ILE A 1 116 ? 12.732 0.942 -29.441 1.00 96.69 116 ILE A CA 1
ATOM 975 C C . ILE A 1 116 ? 11.332 0.313 -29.475 1.00 96.69 116 ILE A C 1
ATOM 977 O O . ILE A 1 116 ? 10.731 0.085 -28.431 1.00 96.69 116 ILE A O 1
ATOM 981 N N . ASN A 1 117 ? 10.816 0.010 -30.667 1.00 95.06 117 ASN A N 1
ATOM 982 C CA . ASN A 1 117 ? 9.466 -0.529 -30.835 1.00 95.06 117 ASN A CA 1
ATOM 983 C C . ASN A 1 117 ? 9.326 -2.017 -30.477 1.00 95.06 117 ASN A C 1
ATOM 985 O O . ASN A 1 117 ? 8.200 -2.506 -30.386 1.00 95.06 117 ASN A O 1
ATOM 989 N N . THR A 1 118 ? 10.430 -2.755 -30.335 1.00 95.38 118 THR A N 1
ATOM 990 C CA . THR A 1 118 ? 10.400 -4.223 -30.185 1.00 95.38 118 THR A CA 1
ATOM 991 C C . THR A 1 118 ? 11.159 -4.750 -28.975 1.00 95.38 118 THR A C 1
ATOM 993 O O . THR A 1 118 ? 10.981 -5.916 -28.622 1.00 95.38 118 THR A O 1
ATOM 996 N N . VAL A 1 119 ? 11.999 -3.930 -28.341 1.00 94.38 119 VAL A N 1
ATOM 997 C CA . VAL A 1 119 ? 12.808 -4.349 -27.200 1.00 94.38 119 VAL A CA 1
ATOM 998 C C . VAL A 1 119 ? 11.936 -4.611 -25.974 1.00 94.38 119 VAL A C 1
ATOM 1000 O O . VAL A 1 119 ? 11.027 -3.851 -25.646 1.00 94.38 119 VAL A O 1
ATOM 1003 N N . ASP A 1 120 ? 12.237 -5.703 -25.279 1.00 89.19 120 ASP A N 1
ATOM 1004 C CA . ASP A 1 120 ? 11.666 -5.987 -23.969 1.00 89.19 120 ASP A CA 1
ATOM 1005 C C . ASP A 1 120 ? 12.364 -5.121 -22.912 1.00 89.19 120 ASP A C 1
ATOM 1007 O O . ASP A 1 120 ? 13.591 -5.163 -22.779 1.00 89.19 120 ASP A O 1
ATOM 1011 N N . ALA A 1 121 ? 11.578 -4.360 -22.150 1.00 86.56 121 ALA A N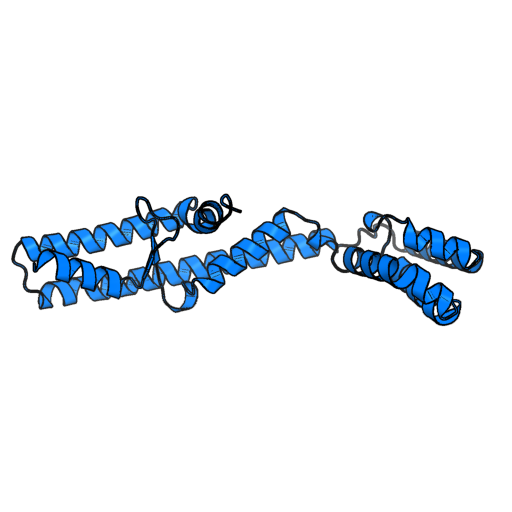 1
ATOM 1012 C CA . ALA A 1 121 ? 12.061 -3.470 -21.102 1.00 86.56 121 ALA A CA 1
ATOM 1013 C C . ALA A 1 121 ? 12.888 -4.189 -20.024 1.00 86.56 121 ALA A C 1
ATOM 1015 O O . ALA A 1 121 ? 13.768 -3.571 -19.437 1.00 86.56 121 ALA A O 1
ATOM 1016 N N . GLN A 1 122 ? 12.681 -5.494 -19.807 1.00 83.75 122 GLN A N 1
ATOM 1017 C CA . GLN A 1 122 ? 13.497 -6.282 -18.874 1.00 83.75 122 GLN A CA 1
ATOM 1018 C C . GLN A 1 122 ? 14.964 -6.421 -19.312 1.00 83.75 122 GLN A C 1
ATOM 1020 O O . GLN A 1 122 ? 15.823 -6.745 -18.494 1.00 83.75 122 GLN A O 1
ATOM 1025 N N . ASN A 1 123 ? 15.255 -6.190 -20.596 1.00 86.88 123 ASN A N 1
ATOM 1026 C CA . ASN A 1 123 ? 16.602 -6.266 -21.162 1.00 86.88 123 ASN A CA 1
ATOM 1027 C C . ASN A 1 123 ? 17.260 -4.892 -21.339 1.00 86.88 123 ASN A C 1
ATOM 1029 O O . ASN A 1 123 ? 18.391 -4.827 -21.819 1.00 86.88 123 ASN A O 1
ATOM 1033 N N . VAL A 1 124 ? 16.562 -3.812 -20.983 1.00 89.06 124 VAL A N 1
ATOM 1034 C CA . VAL A 1 124 ? 17.046 -2.438 -21.115 1.00 89.06 124 VAL A CA 1
ATOM 1035 C C . VAL A 1 124 ? 17.330 -1.893 -19.727 1.00 89.06 124 VAL A C 1
ATOM 1037 O O . VAL A 1 124 ? 16.479 -1.915 -18.845 1.00 89.06 124 VAL A O 1
ATOM 1040 N N . ASP A 1 125 ? 18.538 -1.379 -19.536 1.00 88.50 125 ASP A N 1
ATOM 1041 C CA . ASP A 1 125 ? 18.919 -0.698 -18.304 1.00 88.50 125 ASP A CA 1
ATOM 1042 C C . ASP A 1 125 ? 18.805 0.829 -18.447 1.00 88.50 125 ASP A C 1
ATOM 1044 O O . ASP A 1 125 ? 18.603 1.381 -19.533 1.00 88.50 125 ASP A O 1
ATOM 1048 N N . ILE A 1 126 ? 18.964 1.535 -17.325 1.00 89.56 126 ILE A N 1
ATOM 1049 C CA . ILE A 1 126 ? 18.887 3.002 -17.272 1.00 89.56 126 ILE A CA 1
ATOM 1050 C C . ILE A 1 126 ? 19.929 3.656 -18.195 1.00 89.56 126 ILE A C 1
ATOM 1052 O O . ILE A 1 126 ? 19.669 4.712 -18.776 1.00 89.56 126 ILE A O 1
ATOM 1056 N N . PHE A 1 127 ? 21.110 3.048 -18.351 1.00 91.88 127 PHE A N 1
ATOM 1057 C CA . PHE A 1 127 ? 22.151 3.592 -19.216 1.00 91.88 127 PHE A CA 1
ATOM 1058 C C . PHE A 1 127 ? 21.726 3.514 -20.684 1.00 91.88 127 PHE A C 1
ATOM 1060 O O . PHE A 1 127 ? 21.776 4.523 -21.388 1.00 91.88 127 PHE A O 1
ATOM 1067 N N . GLU A 1 128 ? 21.256 2.357 -21.138 1.00 94.31 128 GLU A N 1
ATOM 1068 C CA . GLU A 1 128 ? 20.742 2.173 -22.489 1.00 94.31 128 GLU A CA 1
ATOM 1069 C C . GLU A 1 128 ? 19.546 3.089 -22.770 1.00 94.31 128 GLU A C 1
ATOM 1071 O O . GLU A 1 128 ? 19.521 3.754 -23.806 1.00 94.31 128 GLU A O 1
ATOM 1076 N N . LEU A 1 129 ? 18.604 3.204 -21.830 1.00 95.19 129 LEU A N 1
ATOM 1077 C CA . LEU A 1 129 ? 17.471 4.123 -21.942 1.00 95.19 129 LEU A CA 1
ATOM 1078 C C . LEU A 1 129 ? 17.935 5.574 -22.146 1.00 95.19 129 LEU A C 1
ATOM 1080 O O . LEU A 1 129 ? 17.429 6.272 -23.027 1.00 95.19 129 LEU A O 1
ATOM 1084 N N . SER A 1 130 ? 18.930 6.019 -21.371 1.00 95.50 130 SER A N 1
ATOM 1085 C CA . SER A 1 130 ? 19.497 7.369 -21.489 1.00 95.50 130 SER A CA 1
ATOM 1086 C C . SER A 1 130 ? 20.165 7.607 -22.845 1.00 95.50 130 SER A C 1
ATOM 1088 O O . SER A 1 130 ? 20.078 8.698 -23.415 1.00 95.50 130 SER A O 1
ATOM 1090 N N . LEU A 1 131 ? 20.794 6.568 -23.394 1.00 96.56 131 LEU A N 1
ATOM 1091 C CA . LEU A 1 131 ? 21.428 6.620 -24.698 1.00 96.56 131 LEU A CA 1
ATOM 1092 C C . LEU A 1 131 ? 20.386 6.697 -25.819 1.00 96.56 131 LEU A C 1
ATOM 1094 O O . LEU A 1 131 ? 20.518 7.526 -26.719 1.00 96.56 131 LEU A O 1
ATOM 1098 N N . LEU A 1 132 ? 19.327 5.888 -25.748 1.00 97.38 132 LEU A N 1
ATOM 1099 C CA . LEU A 1 132 ? 18.212 5.953 -26.693 1.00 97.38 132 LEU A CA 1
ATOM 1100 C C . LEU A 1 132 ? 17.539 7.332 -26.660 1.00 97.38 132 LEU A C 1
ATOM 1102 O O . LEU A 1 132 ? 17.300 7.908 -27.720 1.00 97.38 132 LEU A O 1
ATOM 1106 N N . GLN A 1 133 ? 17.328 7.910 -25.470 1.00 96.94 133 GLN A N 1
ATOM 1107 C CA . GLN A 1 133 ? 16.799 9.270 -25.330 1.00 96.94 133 GLN A CA 1
ATOM 1108 C C . GLN A 1 133 ? 17.682 10.298 -26.047 1.00 96.94 133 GLN A C 1
ATOM 1110 O O . GLN A 1 133 ? 17.181 11.128 -26.804 1.00 96.94 133 GLN A O 1
ATOM 1115 N N . LYS A 1 134 ? 19.002 10.219 -25.840 1.00 97.25 134 LYS A N 1
ATOM 1116 C CA . LYS A 1 134 ? 19.970 11.096 -26.505 1.00 97.25 134 LYS A CA 1
ATOM 1117 C C . LYS A 1 134 ? 19.907 10.954 -28.028 1.00 97.25 134 LYS A C 1
ATOM 1119 O O . LYS A 1 134 ? 19.898 11.959 -28.729 1.00 97.25 134 LYS A O 1
ATOM 1124 N N . ILE A 1 135 ? 19.827 9.725 -28.540 1.00 96.94 135 ILE A N 1
ATOM 1125 C CA . ILE A 1 135 ? 19.733 9.458 -29.982 1.00 96.94 135 ILE A CA 1
ATOM 1126 C C . ILE A 1 135 ? 18.464 10.067 -30.574 1.00 96.94 135 ILE A C 1
ATOM 1128 O O . ILE A 1 135 ? 18.553 10.722 -31.609 1.00 96.94 135 ILE A O 1
ATOM 1132 N N . ILE A 1 136 ? 17.314 9.902 -29.915 1.00 96.56 136 ILE A N 1
ATOM 1133 C CA . ILE A 1 136 ? 16.057 10.522 -30.352 1.00 96.56 136 ILE A CA 1
ATOM 1134 C C . ILE A 1 136 ? 16.233 12.044 -30.433 1.00 96.56 136 ILE A C 1
ATOM 1136 O O . ILE A 1 136 ? 15.952 12.636 -31.466 1.00 96.56 136 ILE A O 1
ATOM 1140 N N . SER A 1 137 ? 16.773 12.676 -29.388 1.00 95.88 137 SER A N 1
ATOM 1141 C CA . SER A 1 137 ? 16.928 14.137 -29.352 1.00 95.88 137 SER A CA 1
ATOM 1142 C C . SER A 1 137 ? 17.955 14.698 -30.345 1.00 95.88 137 SER A C 1
ATOM 1144 O O . SER A 1 137 ? 17.812 15.836 -30.783 1.00 95.88 137 SER A O 1
ATOM 1146 N N . GLU A 1 138 ? 19.015 13.953 -30.669 1.00 96.06 138 GLU A N 1
ATOM 1147 C CA . GLU A 1 138 ? 20.130 14.462 -31.484 1.00 96.06 138 GLU A CA 1
ATOM 1148 C C . GLU A 1 138 ? 20.077 14.034 -32.957 1.00 96.06 138 GLU A C 1
ATOM 1150 O O . GLU A 1 138 ? 20.626 14.732 -33.812 1.00 96.06 138 GLU A O 1
ATOM 1155 N N . ARG A 1 139 ? 19.476 12.879 -33.267 1.00 95.81 139 ARG A N 1
ATOM 1156 C CA . ARG A 1 139 ? 19.541 12.265 -34.604 1.00 95.81 139 ARG A CA 1
ATOM 1157 C C . ARG A 1 139 ? 18.202 12.170 -35.318 1.00 95.81 139 ARG A C 1
ATOM 1159 O O . ARG A 1 139 ? 18.214 12.046 -36.544 1.00 95.81 139 ARG A O 1
ATOM 1166 N N . PHE A 1 140 ? 17.088 12.131 -34.590 1.00 97.25 140 PHE A N 1
ATOM 1167 C CA . PHE A 1 140 ? 15.777 11.949 -35.207 1.00 97.25 140 PHE A CA 1
ATOM 1168 C C . PHE A 1 140 ? 15.200 13.296 -35.632 1.00 97.25 140 PHE A C 1
ATOM 1170 O O . PHE A 1 140 ? 15.429 14.324 -34.999 1.00 97.25 140 PHE A O 1
ATOM 1177 N N . ASN A 1 141 ? 14.451 13.288 -36.729 1.00 96.06 141 ASN A N 1
ATOM 1178 C CA . ASN A 1 141 ? 13.559 14.391 -37.073 1.00 96.06 141 ASN A CA 1
ATOM 1179 C C . ASN A 1 141 ? 12.177 14.211 -36.419 1.00 96.06 141 ASN A C 1
ATOM 1181 O O . ASN A 1 141 ? 11.841 13.123 -35.952 1.00 96.06 141 ASN A O 1
ATOM 1185 N N . ASP A 1 142 ? 11.336 15.245 -36.480 1.00 95.88 142 ASP A N 1
ATOM 1186 C CA . ASP A 1 142 ? 9.997 15.258 -35.873 1.00 95.88 142 ASP A CA 1
ATOM 1187 C C . ASP A 1 142 ? 9.121 14.052 -36.261 1.00 95.88 142 ASP A C 1
ATOM 1189 O O . ASP A 1 142 ? 8.342 13.553 -35.451 1.00 95.88 142 ASP A O 1
ATOM 1193 N N . THR A 1 143 ? 9.224 13.566 -37.504 1.00 96.81 143 THR A N 1
ATOM 1194 C CA . THR A 1 143 ? 8.431 12.413 -37.963 1.00 96.81 143 THR A CA 1
ATOM 1195 C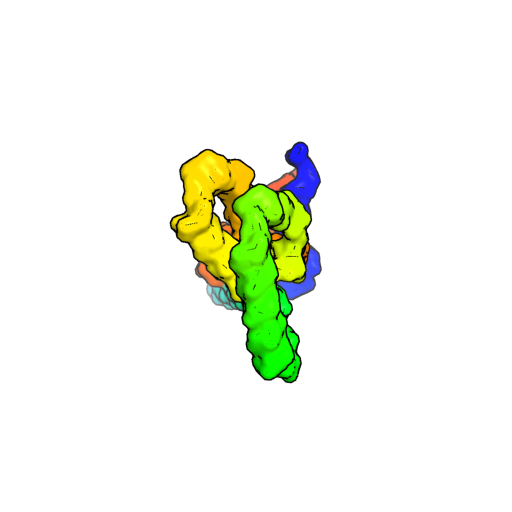 C . THR A 1 143 ? 8.940 11.113 -37.348 1.00 96.81 143 THR A C 1
ATOM 1197 O O . THR A 1 143 ? 8.141 10.276 -36.934 1.00 96.81 143 THR A O 1
ATOM 1200 N N . GLU A 1 144 ? 10.258 10.936 -37.281 1.00 97.12 144 GLU A N 1
ATOM 1201 C CA . GLU A 1 144 ? 10.885 9.762 -36.664 1.00 97.12 144 GLU A CA 1
ATOM 1202 C C . GLU A 1 144 ? 10.615 9.722 -35.153 1.00 97.12 144 GLU A C 1
ATOM 1204 O O . GLU A 1 144 ? 10.258 8.670 -34.626 1.00 97.12 144 GLU A O 1
ATOM 1209 N N . GLU A 1 145 ? 10.697 10.868 -34.470 1.00 95.69 145 GLU A N 1
ATOM 1210 C CA . GLU A 1 145 ? 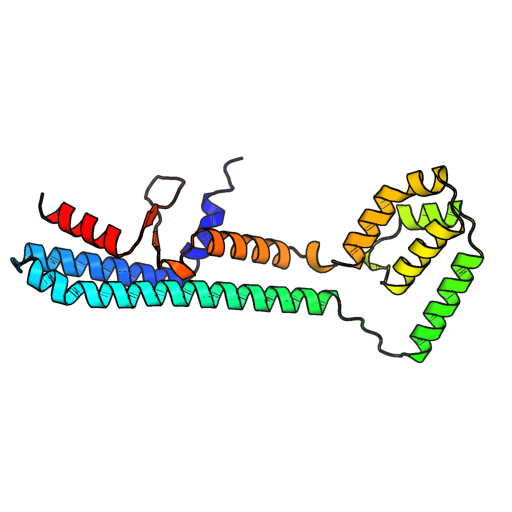10.360 10.996 -33.047 1.00 95.69 145 GLU A CA 1
ATOM 1211 C C . GLU A 1 145 ? 8.900 10.603 -32.780 1.00 95.69 145 GLU A C 1
ATOM 1213 O O . GLU A 1 145 ? 8.627 9.767 -31.917 1.00 95.69 145 GLU A O 1
ATOM 1218 N N . GLN A 1 146 ? 7.954 11.128 -33.567 1.00 96.06 146 GLN A N 1
ATOM 1219 C CA . GLN A 1 146 ? 6.535 10.785 -33.432 1.00 96.06 146 GLN A CA 1
ATOM 1220 C C . GLN A 1 146 ? 6.259 9.290 -33.627 1.00 96.06 146 GLN A C 1
ATOM 1222 O O . GLN A 1 146 ? 5.375 8.740 -32.971 1.00 96.06 146 GLN A O 1
ATOM 1227 N N . GLN A 1 147 ? 7.012 8.623 -34.506 1.00 95.88 147 GLN A N 1
ATOM 1228 C CA . GLN A 1 147 ? 6.850 7.191 -34.764 1.00 95.88 147 GLN A CA 1
ATOM 1229 C C . GLN A 1 147 ? 7.284 6.312 -33.586 1.00 95.88 147 GLN A C 1
ATOM 1231 O O . GLN A 1 147 ? 6.758 5.209 -33.449 1.00 95.88 147 GLN A O 1
ATOM 1236 N N . VAL A 1 148 ? 8.205 6.776 -32.735 1.00 96.88 148 VAL A N 1
ATOM 1237 C CA . VAL A 1 148 ? 8.674 6.016 -31.561 1.00 96.88 148 VAL A CA 1
ATOM 1238 C C . VAL A 1 148 ? 8.118 6.520 -30.234 1.00 96.88 148 VAL A C 1
ATOM 1240 O O . VAL A 1 148 ? 8.215 5.803 -29.244 1.00 96.88 148 VAL A O 1
ATOM 1243 N N . ALA A 1 149 ? 7.523 7.716 -30.189 1.00 95.94 149 ALA A N 1
ATOM 1244 C CA . ALA A 1 149 ? 7.163 8.413 -28.951 1.00 95.94 149 ALA A CA 1
ATOM 1245 C C . ALA A 1 149 ? 6.388 7.544 -27.948 1.00 95.94 149 ALA A C 1
ATOM 1247 O O . ALA A 1 149 ? 6.737 7.491 -26.770 1.00 95.94 149 ALA A O 1
ATOM 1248 N N . HIS A 1 150 ? 5.359 6.827 -28.411 1.00 96.06 150 HIS A N 1
ATOM 1249 C CA . HIS A 1 150 ? 4.564 5.971 -27.530 1.00 96.06 150 HIS A CA 1
ATOM 1250 C C . HIS A 1 150 ? 5.368 4.782 -26.991 1.00 96.06 150 HIS A C 1
ATOM 1252 O O . HIS A 1 150 ? 5.382 4.556 -25.784 1.00 96.06 150 HIS A O 1
ATOM 1258 N N . ALA A 1 151 ? 6.056 4.044 -27.867 1.00 96.50 151 ALA A N 1
ATOM 1259 C CA . ALA A 1 151 ? 6.852 2.887 -27.464 1.00 96.50 151 ALA A CA 1
ATOM 1260 C C . ALA A 1 151 ? 8.003 3.290 -26.534 1.00 96.50 151 ALA A C 1
ATOM 1262 O O . ALA A 1 151 ? 8.268 2.607 -25.549 1.00 96.50 151 ALA A O 1
ATOM 1263 N N . PHE A 1 152 ? 8.641 4.431 -26.802 1.00 96.94 152 PHE A N 1
ATOM 1264 C CA . PHE A 1 152 ? 9.708 4.953 -25.963 1.00 96.94 152 PHE A CA 1
ATOM 1265 C C . PHE A 1 152 ? 9.210 5.370 -24.575 1.00 96.94 152 PHE A C 1
ATOM 1267 O O . PHE A 1 152 ? 9.879 5.084 -23.586 1.00 96.94 152 PHE A O 1
ATOM 1274 N N . GLU A 1 153 ? 8.027 5.985 -24.469 1.00 95.44 153 GLU A N 1
ATOM 1275 C CA . GLU A 1 153 ? 7.439 6.300 -23.162 1.00 95.44 153 GLU A CA 1
ATOM 1276 C C . GLU A 1 153 ? 7.077 5.024 -22.390 1.00 95.44 153 GLU A C 1
ATOM 1278 O O . GLU A 1 153 ? 7.388 4.926 -21.207 1.00 95.44 153 GLU A O 1
ATOM 1283 N N . VAL A 1 154 ? 6.512 4.007 -23.051 1.00 93.19 154 VAL A N 1
AT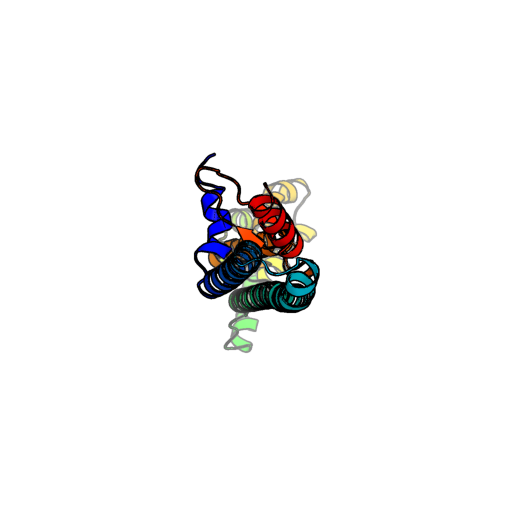OM 1284 C CA . VAL A 1 154 ? 6.246 2.698 -22.423 1.00 93.19 154 VAL A CA 1
ATOM 1285 C C . VAL A 1 154 ? 7.542 2.041 -21.939 1.00 93.19 154 VAL A C 1
ATOM 1287 O O . VAL A 1 154 ? 7.603 1.549 -20.812 1.00 93.19 154 VAL A O 1
ATOM 1290 N N . LEU A 1 155 ? 8.595 2.053 -22.759 1.00 93.94 155 LEU A N 1
ATOM 1291 C CA . LEU A 1 155 ? 9.909 1.535 -22.383 1.00 93.94 155 LEU A CA 1
ATOM 1292 C C . LEU A 1 155 ? 10.465 2.279 -21.164 1.00 93.94 155 LEU A C 1
ATOM 1294 O O . LEU A 1 155 ? 10.904 1.653 -20.203 1.00 93.94 155 LEU A O 1
ATOM 1298 N N . LYS A 1 156 ? 10.396 3.612 -21.174 1.00 93.12 156 LYS A N 1
ATOM 1299 C CA . LYS A 1 156 ? 10.851 4.465 -20.077 1.00 93.12 156 LYS A CA 1
ATOM 1300 C C . LYS A 1 156 ? 10.111 4.171 -18.775 1.00 93.12 156 LYS A C 1
ATOM 1302 O O . LYS A 1 156 ? 10.774 4.019 -17.755 1.00 93.12 156 LYS A O 1
ATOM 1307 N N . GLN A 1 157 ? 8.783 4.064 -18.798 1.00 90.81 157 GLN A N 1
ATOM 1308 C CA . GLN A 1 157 ? 8.004 3.727 -17.601 1.00 90.81 157 GLN A CA 1
ATOM 1309 C C . GLN A 1 157 ? 8.429 2.368 -17.036 1.00 90.81 157 GLN A C 1
ATOM 1311 O O . GLN A 1 157 ? 8.774 2.274 -15.865 1.00 90.81 157 GLN A O 1
ATOM 1316 N N . ASN A 1 158 ? 8.534 1.343 -17.884 1.00 89.94 158 ASN A N 1
ATOM 1317 C CA . ASN A 1 158 ? 8.911 0.000 -17.438 1.00 89.94 158 ASN A CA 1
ATOM 1318 C C . ASN A 1 158 ? 10.353 -0.100 -16.909 1.00 89.94 158 ASN A C 1
ATOM 1320 O O . ASN A 1 158 ? 10.609 -0.881 -15.997 1.00 89.94 158 ASN A O 1
ATOM 1324 N N . VAL A 1 159 ? 11.296 0.663 -17.471 1.00 89.31 159 VAL A N 1
ATOM 1325 C CA . VAL A 1 159 ? 12.699 0.669 -17.015 1.00 89.31 159 VAL A CA 1
ATOM 1326 C C . VAL A 1 159 ? 12.873 1.489 -15.734 1.00 89.31 159 VAL A C 1
ATOM 1328 O O . VAL A 1 159 ? 13.658 1.110 -14.869 1.00 89.31 159 VAL A O 1
ATOM 1331 N N . LEU A 1 160 ? 12.165 2.616 -15.594 1.00 88.38 160 LEU A N 1
ATOM 1332 C CA . LEU A 1 160 ? 12.269 3.481 -14.412 1.00 88.38 160 LEU A CA 1
ATOM 1333 C C . LEU A 1 160 ? 11.429 2.982 -13.232 1.00 88.38 160 LEU A C 1
ATOM 1335 O O . LEU A 1 160 ? 11.809 3.197 -12.081 1.00 88.38 160 LEU A O 1
ATOM 1339 N N . HIS A 1 161 ? 10.323 2.296 -13.515 1.00 88.81 161 HIS A N 1
ATOM 1340 C CA . HIS A 1 161 ? 9.379 1.778 -12.529 1.00 88.81 161 HIS A CA 1
ATOM 1341 C C . HIS A 1 161 ? 9.131 0.270 -12.730 1.00 88.81 161 HIS A C 1
ATOM 1343 O O . HIS A 1 161 ? 7.991 -0.168 -12.886 1.00 88.81 161 HIS A O 1
ATOM 1349 N N . PRO A 1 162 ? 10.184 -0.573 -12.699 1.00 85.44 162 PRO A N 1
ATOM 1350 C CA . PRO A 1 162 ? 10.070 -2.007 -12.994 1.00 85.44 162 PRO A CA 1
ATOM 1351 C C . PRO A 1 162 ? 9.167 -2.765 -12.010 1.00 85.44 162 PRO A C 1
ATOM 1353 O O . PRO A 1 162 ? 8.679 -3.855 -12.311 1.00 85.44 162 PRO A O 1
ATOM 1356 N N . TYR A 1 163 ? 8.930 -2.187 -10.833 1.00 86.69 163 TYR A N 1
ATOM 1357 C CA . TYR A 1 163 ? 8.046 -2.717 -9.802 1.00 86.69 163 TYR A CA 1
ATOM 1358 C C . TYR A 1 163 ? 6.553 -2.566 -10.131 1.00 86.69 163 TYR A C 1
ATOM 1360 O O . TYR A 1 163 ? 5.755 -3.297 -9.552 1.00 86.69 163 TYR A O 1
ATOM 1368 N N . GLU A 1 164 ? 6.150 -1.685 -11.055 1.00 83.06 164 GLU A N 1
ATOM 1369 C CA . GLU A 1 164 ? 4.728 -1.482 -11.386 1.00 83.06 164 GLU A CA 1
ATOM 1370 C C . GLU A 1 164 ? 4.087 -2.727 -12.010 1.00 83.06 164 GLU A C 1
ATOM 1372 O O . GLU A 1 164 ? 2.902 -2.966 -11.822 1.00 83.06 164 GLU A O 1
ATOM 1377 N N . ASN A 1 165 ? 4.877 -3.584 -12.662 1.00 76.94 165 ASN A N 1
ATOM 1378 C CA . ASN A 1 165 ? 4.406 -4.861 -13.208 1.00 76.94 165 ASN A CA 1
ATOM 1379 C C . ASN A 1 165 ? 4.371 -5.998 -12.162 1.00 76.94 165 ASN A C 1
ATOM 1381 O O . ASN A 1 165 ? 4.118 -7.159 -12.501 1.00 76.94 165 ASN A O 1
ATOM 1385 N N . ASN A 1 166 ? 4.674 -5.715 -10.890 1.00 86.31 166 ASN A N 1
ATOM 1386 C CA . ASN A 1 166 ? 4.659 -6.709 -9.825 1.00 86.31 166 ASN A CA 1
ATOM 1387 C C . ASN A 1 166 ? 3.249 -6.828 -9.220 1.00 86.31 166 ASN A C 1
ATOM 1389 O O . ASN A 1 166 ? 2.775 -5.935 -8.525 1.00 86.31 166 ASN A O 1
ATOM 1393 N N . SER A 1 167 ? 2.602 -7.984 -9.402 1.00 87.88 167 SER A N 1
ATOM 1394 C CA . SER A 1 167 ? 1.257 -8.242 -8.850 1.00 87.88 167 SER A CA 1
ATOM 1395 C C . SER A 1 167 ? 1.159 -8.116 -7.319 1.00 87.88 167 SER A C 1
ATOM 1397 O O . SER A 1 167 ? 0.094 -7.800 -6.790 1.00 87.88 167 SER A O 1
ATOM 1399 N N . GLU A 1 168 ? 2.255 -8.359 -6.589 1.00 91.69 168 GLU A N 1
ATOM 1400 C CA . GLU A 1 168 ? 2.320 -8.122 -5.143 1.00 91.69 168 GLU A CA 1
ATOM 1401 C C . GLU A 1 168 ? 2.306 -6.617 -4.850 1.00 91.69 168 GLU A C 1
ATOM 1403 O O . GLU A 1 168 ? 1.549 -6.184 -3.984 1.00 91.69 168 GLU A O 1
ATOM 1408 N N . TYR A 1 169 ? 3.076 -5.822 -5.602 1.00 91.94 169 TYR A N 1
ATOM 1409 C CA . TYR A 1 169 ? 3.098 -4.360 -5.489 1.00 91.94 169 TYR A CA 1
ATOM 1410 C C . TYR A 1 169 ? 1.713 -3.761 -5.739 1.00 91.94 169 TYR A C 1
ATOM 1412 O O . TYR A 1 169 ? 1.208 -3.022 -4.897 1.00 91.94 169 TYR A O 1
ATOM 1420 N N . GLU A 1 170 ? 1.067 -4.128 -6.851 1.00 90.31 170 GLU A N 1
ATOM 1421 C CA . GLU A 1 170 ? -0.273 -3.637 -7.201 1.00 90.31 170 GLU A CA 1
ATOM 1422 C C . GLU A 1 170 ? -1.286 -3.931 -6.091 1.00 90.31 170 GLU A C 1
ATOM 1424 O O . GLU A 1 170 ? -2.048 -3.053 -5.674 1.00 90.31 170 GLU A O 1
ATOM 1429 N N . LYS A 1 171 ? -1.269 -5.164 -5.571 1.00 91.06 171 LYS A N 1
ATOM 1430 C CA . LYS A 1 171 ? -2.155 -5.568 -4.481 1.00 91.06 171 LYS A CA 1
ATOM 1431 C C . LYS A 1 171 ? -1.872 -4.776 -3.207 1.00 91.06 171 LYS A C 1
ATOM 1433 O O . LYS A 1 171 ? -2.809 -4.299 -2.579 1.00 91.06 171 LYS A O 1
ATOM 1438 N N . LEU A 1 172 ? -0.605 -4.624 -2.825 1.00 93.56 172 LEU A N 1
ATOM 1439 C CA . LEU A 1 172 ? -0.212 -3.884 -1.626 1.00 93.56 172 LEU A CA 1
ATOM 1440 C C . LEU A 1 172 ? -0.577 -2.398 -1.724 1.00 93.56 172 LEU A C 1
ATOM 1442 O O . LEU A 1 172 ? -1.094 -1.839 -0.759 1.00 93.56 172 LEU A O 1
ATOM 1446 N N . ALA A 1 173 ? -0.369 -1.768 -2.881 1.00 91.88 173 ALA A N 1
ATOM 1447 C CA . ALA A 1 173 ? -0.753 -0.379 -3.122 1.00 91.88 173 ALA A CA 1
ATOM 1448 C C . ALA A 1 173 ? -2.277 -0.195 -3.038 1.00 91.88 173 ALA A C 1
ATOM 1450 O O . ALA A 1 173 ? -2.768 0.752 -2.414 1.00 91.88 173 ALA A O 1
ATOM 1451 N N . TYR A 1 174 ? -3.037 -1.136 -3.605 1.00 91.62 174 TYR A N 1
ATOM 1452 C CA . TYR A 1 174 ? -4.490 -1.158 -3.475 1.00 91.62 174 TYR A CA 1
ATOM 1453 C C . TYR A 1 174 ? -4.923 -1.306 -2.010 1.00 91.62 174 TYR A C 1
ATOM 1455 O O . TYR A 1 174 ? -5.685 -0.479 -1.505 1.00 91.62 174 TYR A O 1
ATOM 1463 N N . ASP A 1 175 ? -4.382 -2.303 -1.311 1.00 92.25 175 ASP A N 1
ATOM 1464 C CA . ASP A 1 175 ? -4.663 -2.600 0.092 1.00 92.25 175 ASP A CA 1
ATOM 1465 C C . ASP A 1 175 ? -4.362 -1.393 1.003 1.00 92.25 175 ASP A C 1
ATOM 1467 O O . ASP A 1 175 ? -5.178 -1.027 1.857 1.00 92.25 175 ASP A O 1
ATOM 1471 N N . TYR A 1 176 ? -3.230 -0.718 0.777 1.00 94.75 176 TYR A N 1
ATOM 1472 C CA . TYR A 1 176 ? -2.864 0.522 1.465 1.00 94.75 176 TYR A CA 1
ATOM 1473 C C . TYR A 1 176 ? -3.946 1.591 1.300 1.00 94.75 176 TYR A C 1
ATOM 1475 O O . TYR A 1 176 ? -4.430 2.148 2.289 1.00 94.75 176 TYR A O 1
ATOM 1483 N N . SER A 1 177 ? -4.363 1.839 0.053 1.00 92.88 177 SER A N 1
ATOM 1484 C CA . SER A 1 177 ? -5.353 2.871 -0.267 1.00 92.88 177 SER A CA 1
ATOM 1485 C C . SER A 1 177 ? -6.702 2.609 0.409 1.00 92.88 177 SER A C 1
ATOM 1487 O O . SER A 1 177 ? -7.336 3.535 0.912 1.00 92.88 177 SER A O 1
ATOM 1489 N N . VAL A 1 178 ? -7.122 1.342 0.497 1.00 91.62 178 VAL A N 1
ATOM 1490 C CA . VAL A 1 178 ? -8.372 0.951 1.158 1.00 91.62 178 VAL A CA 1
ATOM 1491 C C . VAL A 1 178 ? -8.300 1.243 2.657 1.00 91.62 178 VAL A C 1
ATOM 1493 O O . VAL A 1 178 ? -9.220 1.850 3.209 1.00 91.62 178 VAL A O 1
ATOM 1496 N N . ILE A 1 179 ? -7.207 0.857 3.328 1.00 92.88 179 ILE A N 1
ATOM 1497 C CA . ILE A 1 179 ? -7.034 1.107 4.770 1.00 92.88 179 ILE A CA 1
ATOM 1498 C C . ILE A 1 179 ? -6.976 2.610 5.060 1.00 92.88 179 ILE A C 1
ATOM 1500 O O . ILE A 1 179 ? -7.597 3.077 6.021 1.00 92.88 179 ILE A O 1
ATOM 1504 N N . GLU A 1 180 ? -6.261 3.369 4.230 1.00 93.56 180 GLU A N 1
ATOM 1505 C CA . GLU A 1 180 ? -6.156 4.821 4.353 1.00 93.56 180 GLU A CA 1
ATOM 1506 C C . GLU A 1 180 ? -7.531 5.495 4.222 1.00 93.56 180 GLU A C 1
ATOM 1508 O O . GLU A 1 180 ? -7.919 6.275 5.097 1.00 93.56 180 GLU A O 1
ATOM 1513 N N . GLN A 1 181 ? -8.300 5.149 3.184 1.00 91.88 181 GLN A N 1
ATOM 1514 C CA . GLN A 1 181 ? -9.613 5.740 2.900 1.00 91.88 181 GLN A CA 1
ATOM 1515 C C . GLN A 1 181 ? -10.648 5.481 3.997 1.00 91.88 181 GLN A C 1
ATOM 1517 O O . GLN A 1 181 ? -11.498 6.335 4.251 1.00 91.88 181 GLN A O 1
ATOM 1522 N N . VAL A 1 182 ? -10.576 4.337 4.686 1.00 92.19 182 VA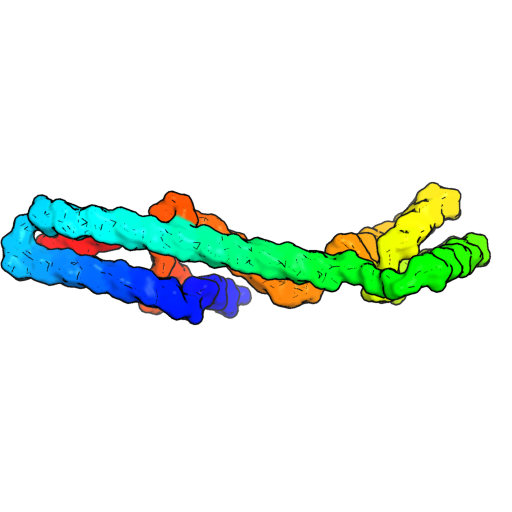L A N 1
ATOM 1523 C CA . VAL A 1 182 ? -11.436 4.063 5.851 1.00 92.19 182 VAL A CA 1
ATOM 1524 C C . VAL A 1 182 ? -11.187 5.074 6.978 1.00 92.19 182 VAL A C 1
ATOM 1526 O O . VAL A 1 182 ? -12.086 5.354 7.771 1.00 92.19 182 VAL A O 1
ATOM 1529 N N . GLY A 1 183 ? -9.979 5.634 7.080 1.00 92.12 183 GLY A N 1
ATOM 1530 C CA . GLY A 1 183 ? -9.633 6.628 8.095 1.00 92.12 183 GLY A CA 1
ATOM 1531 C C . GLY A 1 183 ? -9.466 6.060 9.510 1.00 92.12 183 GLY A C 1
ATOM 1532 O O . GLY A 1 183 ? -9.344 6.832 10.464 1.00 92.12 183 GLY A O 1
ATOM 1533 N N . MET A 1 184 ? -9.411 4.730 9.664 1.00 94.88 184 MET A N 1
ATOM 1534 C CA . MET A 1 184 ? -9.312 4.026 10.955 1.00 94.88 184 MET A CA 1
ATOM 1535 C C . MET A 1 184 ? -8.122 4.490 11.797 1.00 94.88 184 MET A C 1
ATOM 1537 O O . MET A 1 184 ? -8.270 4.678 13.000 1.00 94.88 184 MET A O 1
ATOM 1541 N N . LYS A 1 185 ? -6.974 4.763 11.168 1.00 94.69 185 LYS A N 1
ATOM 1542 C CA . LYS A 1 185 ? -5.778 5.319 11.823 1.00 94.69 185 LYS A CA 1
ATOM 1543 C C . LYS A 1 185 ? -6.064 6.618 12.589 1.00 94.69 185 LYS A C 1
ATOM 1545 O O . LYS A 1 185 ? -5.509 6.839 13.662 1.00 94.69 185 LYS A O 1
ATOM 1550 N N . ASN A 1 186 ? -6.931 7.475 12.053 1.00 92.50 186 ASN A N 1
ATOM 1551 C CA . ASN A 1 186 ? -7.195 8.800 12.615 1.00 92.50 186 ASN A CA 1
ATOM 1552 C C . ASN A 1 186 ? -8.373 8.771 13.597 1.00 92.50 186 ASN A C 1
ATOM 1554 O O . ASN A 1 186 ? -8.313 9.359 14.680 1.00 92.50 186 ASN A O 1
ATOM 1558 N N . SER A 1 187 ? -9.446 8.067 13.237 1.00 89.94 187 SER A N 1
ATOM 1559 C CA . SER A 1 187 ? -10.725 8.111 13.954 1.00 89.94 187 SER A CA 1
ATOM 1560 C C . SER A 1 187 ? -11.016 6.878 14.810 1.00 89.94 187 SER A C 1
ATOM 1562 O O . SER A 1 187 ? -11.874 6.957 15.680 1.00 89.94 187 SER A O 1
ATOM 1564 N N . GLY A 1 188 ? -10.305 5.762 14.624 1.00 90.25 188 GLY A N 1
ATOM 1565 C CA . GLY A 1 188 ? -10.598 4.497 15.311 1.00 90.25 188 GLY A CA 1
ATOM 1566 C C . GLY A 1 188 ? -11.910 3.851 14.858 1.00 90.25 188 GLY A C 1
ATOM 1567 O O . GLY A 1 188 ? -12.478 3.041 15.586 1.00 90.25 188 GLY A O 1
ATOM 1568 N N . VAL A 1 189 ? -12.425 4.233 13.681 1.00 93.62 189 VAL A N 1
ATOM 1569 C CA . VAL A 1 189 ? -13.656 3.649 13.133 1.00 93.62 189 VAL A CA 1
ATOM 1570 C C . VAL A 1 189 ? -13.497 2.162 12.853 1.00 93.62 189 VAL A C 1
ATOM 1572 O O . VAL A 1 189 ? -12.440 1.682 12.453 1.00 93.62 189 VAL A O 1
ATOM 1575 N N . VAL A 1 190 ? -14.593 1.439 13.023 1.00 92.62 190 VAL A N 1
ATOM 1576 C CA . VAL A 1 190 ? -14.660 -0.009 12.897 1.00 92.62 190 VAL A CA 1
ATOM 1577 C C . VAL A 1 190 ? -15.480 -0.368 11.668 1.00 92.62 190 VAL A C 1
ATOM 1579 O O . VAL A 1 190 ? -16.602 0.110 11.496 1.00 92.62 190 VAL A O 1
ATOM 1582 N N . VAL A 1 191 ? -14.918 -1.238 10.834 1.00 92.31 191 VAL A N 1
ATOM 1583 C CA . VAL A 1 191 ? -15.548 -1.833 9.658 1.00 92.31 191 VAL A CA 1
ATOM 1584 C C . VAL A 1 191 ? -16.177 -3.154 10.088 1.00 92.31 191 VAL A C 1
ATOM 1586 O O . VAL A 1 191 ? -15.513 -4.044 10.607 1.00 92.31 191 VAL A O 1
ATOM 1589 N N . THR A 1 192 ? -17.484 -3.304 9.916 1.00 88.94 192 THR A N 1
ATOM 1590 C CA . THR A 1 192 ? -18.195 -4.538 10.289 1.00 88.94 192 THR A CA 1
ATOM 1591 C C . THR A 1 192 ? -18.907 -5.119 9.083 1.00 88.94 192 THR A C 1
ATOM 1593 O O . THR A 1 192 ? -19.542 -4.378 8.328 1.00 88.94 192 THR A O 1
ATOM 1596 N N . ARG A 1 193 ? -18.839 -6.447 8.921 1.00 84.81 193 ARG A N 1
ATOM 1597 C CA . ARG A 1 193 ? -19.701 -7.157 7.971 1.00 84.81 193 ARG A CA 1
ATOM 1598 C C . ARG A 1 193 ? -21.158 -6.912 8.347 1.00 84.81 193 ARG A C 1
ATOM 1600 O O . ARG A 1 193 ? -21.511 -6.921 9.525 1.00 84.81 193 ARG A O 1
ATOM 1607 N N . LYS A 1 194 ? -21.997 -6.709 7.338 1.00 74.69 194 LYS A N 1
ATOM 1608 C CA . LYS A 1 194 ? -23.445 -6.676 7.505 1.00 74.69 194 LYS A CA 1
ATOM 1609 C C . LYS A 1 194 ? -24.019 -7.930 6.861 1.00 74.69 194 LYS A C 1
ATOM 1611 O O . LYS A 1 194 ? -23.718 -8.218 5.706 1.00 74.69 194 LYS A O 1
ATOM 1616 N N . ASP A 1 195 ? -24.820 -8.678 7.612 1.00 58.88 195 ASP A N 1
ATOM 1617 C CA . ASP A 1 195 ? -25.462 -9.881 7.088 1.00 58.88 195 ASP A CA 1
ATOM 1618 C C . ASP A 1 195 ? -26.405 -9.502 5.937 1.00 58.88 195 ASP A C 1
ATOM 1620 O O . ASP A 1 195 ? -27.363 -8.751 6.125 1.00 58.88 195 ASP A O 1
ATOM 1624 N N . GLY A 1 196 ? -26.115 -10.010 4.737 1.00 55.88 196 GLY A N 1
ATOM 1625 C CA . GLY A 1 196 ? -26.949 -9.834 3.544 1.00 55.88 196 GLY A CA 1
ATOM 1626 C C . GLY A 1 196 ? -26.736 -8.548 2.734 1.00 55.88 196 GLY A C 1
ATOM 1627 O O . GLY A 1 196 ? -27.410 -8.394 1.719 1.00 55.88 196 GLY A O 1
ATOM 1628 N N . ASP A 1 197 ? -25.810 -7.662 3.120 1.00 54.50 197 ASP A N 1
ATOM 1629 C CA . ASP A 1 197 ? -25.488 -6.435 2.371 1.00 54.50 197 ASP A CA 1
ATOM 1630 C C . ASP A 1 197 ? -24.087 -6.485 1.741 1.00 54.50 197 ASP A C 1
ATOM 1632 O O . ASP A 1 197 ? -23.142 -7.024 2.314 1.00 54.50 197 ASP A O 1
ATOM 1636 N N . TYR A 1 198 ? -23.944 -5.871 0.560 1.00 60.62 198 TYR A N 1
ATOM 1637 C CA . TYR A 1 198 ? -22.675 -5.813 -0.183 1.00 60.62 198 TYR A CA 1
ATOM 1638 C C . TYR A 1 198 ? -21.660 -4.809 0.398 1.00 60.62 198 TYR A C 1
ATOM 1640 O O . TYR A 1 198 ? -20.467 -4.922 0.123 1.00 60.62 198 TYR A O 1
ATOM 1648 N N . MET A 1 199 ? -22.117 -3.839 1.199 1.00 74.44 199 MET A N 1
ATOM 1649 C CA . MET A 1 199 ? -21.290 -2.782 1.796 1.00 74.44 199 MET A CA 1
ATOM 1650 C C . MET A 1 199 ? -21.203 -2.961 3.318 1.00 74.44 199 MET A C 1
ATOM 1652 O O . MET A 1 199 ? -22.245 -3.081 3.972 1.00 74.44 199 MET A O 1
ATOM 1656 N N . PRO A 1 200 ? -19.999 -2.946 3.916 1.00 83.56 200 PRO A N 1
ATOM 1657 C CA . PRO A 1 200 ? -19.857 -2.980 5.359 1.00 83.56 200 PRO A CA 1
ATOM 1658 C C . PRO A 1 200 ? -20.289 -1.654 5.978 1.00 83.56 200 PRO A C 1
ATOM 1660 O O . PRO A 1 200 ? -20.346 -0.606 5.333 1.00 83.56 200 PRO A O 1
ATOM 1663 N N . THR A 1 201 ? -20.548 -1.693 7.277 1.00 88.50 201 THR A N 1
ATOM 1664 C CA . THR A 1 201 ? -20.777 -0.479 8.059 1.00 88.50 201 THR A CA 1
ATOM 1665 C C . THR A 1 201 ? -19.463 0.021 8.634 1.00 88.50 201 THR A C 1
ATOM 1667 O O . THR A 1 201 ? -18.741 -0.765 9.247 1.00 88.50 201 THR A O 1
ATOM 1670 N N . ILE A 1 202 ? -19.202 1.320 8.499 1.00 91.94 202 ILE A N 1
ATOM 1671 C CA . ILE A 1 202 ? -18.057 2.006 9.105 1.00 91.94 202 ILE A CA 1
ATOM 1672 C C . ILE A 1 202 ? -18.601 2.956 10.171 1.00 91.94 202 ILE A C 1
ATOM 1674 O O . ILE A 1 202 ? -19.312 3.904 9.841 1.00 91.94 202 ILE A O 1
ATOM 1678 N N . LYS A 1 203 ? -18.327 2.677 11.448 1.00 93.62 203 LYS A N 1
ATOM 1679 C CA . LYS A 1 203 ? -18.814 3.485 12.583 1.00 93.62 203 LYS A CA 1
ATOM 1680 C C . LYS A 1 203 ? -17.769 3.585 13.682 1.00 93.62 203 LYS A C 1
ATOM 1682 O O . LYS A 1 203 ? -16.975 2.663 13.855 1.00 93.62 203 LYS A O 1
ATOM 1687 N N . SER A 1 204 ? -17.793 4.669 14.453 1.00 93.75 204 SER A N 1
ATOM 1688 C CA . SER A 1 204 ? -16.996 4.745 15.681 1.00 93.75 204 SER A CA 1
ATOM 1689 C C . SER A 1 204 ? -17.512 3.746 16.726 1.00 93.75 204 SER A C 1
ATOM 1691 O O . SER A 1 204 ? -18.673 3.319 16.680 1.00 93.75 204 SER A O 1
ATOM 1693 N N . LEU A 1 205 ? -16.667 3.368 17.688 1.00 93.31 205 LEU A N 1
ATOM 1694 C CA . LEU A 1 205 ? -17.118 2.526 18.798 1.00 93.31 205 LEU A CA 1
ATOM 1695 C C . LEU A 1 205 ? -18.104 3.273 19.697 1.00 93.31 205 LEU A C 1
ATOM 1697 O O . LEU A 1 205 ? -19.049 2.661 20.190 1.00 93.31 205 LEU A O 1
ATOM 1701 N N . ASN A 1 206 ? -17.939 4.589 19.845 1.00 92.88 206 ASN A N 1
ATOM 1702 C CA . ASN A 1 206 ? -18.910 5.437 20.532 1.00 92.88 206 ASN A CA 1
ATOM 1703 C C . ASN A 1 206 ? -20.301 5.402 19.878 1.00 92.88 206 ASN A C 1
ATOM 1705 O O . ASN A 1 206 ? -21.301 5.256 20.581 1.00 92.88 206 ASN A O 1
ATOM 1709 N N . ASP A 1 207 ? -20.389 5.477 18.548 1.00 94.06 207 ASP A N 1
ATOM 1710 C CA . ASP A 1 207 ? -21.676 5.379 17.845 1.00 94.06 207 ASP A CA 1
ATOM 1711 C C . ASP A 1 207 ? -22.305 4.000 18.039 1.00 94.06 207 ASP A C 1
ATOM 1713 O O . ASP A 1 207 ? -23.484 3.900 18.382 1.00 94.06 207 ASP A O 1
ATOM 1717 N N . ARG A 1 208 ? -21.507 2.930 17.898 1.00 92.88 208 ARG A N 1
ATOM 1718 C CA . ARG A 1 208 ? -21.963 1.550 18.140 1.00 92.88 208 ARG A CA 1
ATOM 1719 C C . ARG A 1 208 ? -22.472 1.370 19.574 1.00 92.88 208 ARG A C 1
ATOM 1721 O O . ARG A 1 208 ? -23.518 0.759 19.776 1.00 92.88 208 ARG A O 1
ATOM 1728 N N . TYR A 1 209 ? -21.773 1.931 20.560 1.00 93.94 209 TYR A N 1
ATOM 1729 C CA . TYR A 1 209 ? -22.190 1.918 21.962 1.00 93.94 209 TYR A CA 1
ATOM 1730 C C . TYR A 1 209 ? -23.519 2.645 22.169 1.00 93.94 209 TYR A C 1
ATOM 1732 O O . TYR A 1 209 ? -24.444 2.086 22.754 1.00 93.94 209 TYR A O 1
ATOM 1740 N N . ASN A 1 210 ? -23.652 3.863 21.645 1.00 93.25 210 ASN A N 1
ATOM 1741 C CA . ASN A 1 210 ? -24.881 4.642 21.770 1.00 93.25 210 ASN A CA 1
ATOM 1742 C C . ASN A 1 210 ? -26.076 3.938 21.110 1.00 93.25 210 ASN A C 1
ATOM 1744 O O . ASN A 1 210 ? -27.174 3.926 21.669 1.00 93.25 210 ASN A O 1
ATOM 1748 N N . GLU A 1 211 ? -25.878 3.333 19.938 1.00 92.94 211 GLU A N 1
ATOM 1749 C CA . GLU A 1 211 ? -26.899 2.538 19.249 1.00 92.94 211 GLU A CA 1
ATOM 1750 C C . GLU A 1 211 ? -27.339 1.330 20.075 1.00 92.94 211 GLU A C 1
ATOM 1752 O O . GLU A 1 211 ? -28.539 1.104 20.248 1.00 92.94 211 GLU A O 1
ATOM 1757 N N . GLU A 1 212 ? -26.381 0.596 20.634 1.00 92.44 212 GLU A N 1
ATOM 1758 C CA . GLU A 1 212 ? -26.645 -0.580 21.453 1.00 92.44 212 GLU A CA 1
ATOM 1759 C C . GLU A 1 212 ? -27.390 -0.212 22.748 1.00 92.44 212 GLU A C 1
ATOM 1761 O O . GLU A 1 212 ? -28.413 -0.819 23.077 1.00 92.44 212 GLU A O 1
ATOM 1766 N N . MET A 1 213 ? -26.966 0.856 23.429 1.00 92.31 213 MET A N 1
ATOM 1767 C CA . MET A 1 213 ? -27.639 1.359 24.628 1.00 92.31 213 MET A CA 1
ATOM 1768 C C . MET A 1 213 ? -29.043 1.897 24.332 1.00 92.31 213 MET A C 1
ATOM 1770 O O . MET A 1 213 ? -29.943 1.755 25.157 1.00 92.31 213 MET A O 1
ATOM 1774 N N . ASN A 1 214 ? -29.267 2.494 23.160 1.00 92.31 214 ASN A N 1
ATOM 1775 C CA . ASN A 1 214 ? -30.601 2.914 22.729 1.00 92.31 214 ASN A CA 1
ATOM 1776 C C . ASN A 1 214 ? -31.496 1.725 22.370 1.00 92.31 214 ASN A C 1
ATOM 1778 O O . ASN A 1 214 ? -32.707 1.795 22.580 1.00 92.31 214 ASN A O 1
ATOM 1782 N N . ARG A 1 215 ? -30.922 0.638 21.843 1.00 91.38 215 ARG A N 1
ATOM 1783 C CA . ARG A 1 215 ? -31.655 -0.587 21.513 1.00 91.38 215 ARG A CA 1
ATOM 1784 C C . ARG A 1 215 ? -32.236 -1.246 22.758 1.00 91.38 215 ARG A C 1
ATOM 1786 O O . ARG A 1 215 ? -33.407 -1.588 22.743 1.00 91.38 215 ARG A O 1
ATOM 1793 N N . VAL A 1 216 ? -31.451 -1.385 23.827 1.00 90.12 216 VAL A N 1
ATOM 1794 C CA . VAL A 1 216 ? -31.902 -2.041 25.073 1.00 90.12 216 VAL A CA 1
ATOM 1795 C C . VAL A 1 216 ? -32.839 -1.189 25.936 1.00 90.12 216 VAL A C 1
ATOM 1797 O O . VAL A 1 216 ? -33.415 -1.698 26.892 1.00 90.12 216 VAL A O 1
ATOM 1800 N N . ARG A 1 217 ? -32.993 0.104 25.622 1.00 84.44 217 ARG A N 1
ATOM 1801 C CA . ARG A 1 217 ? -33.954 1.008 26.282 1.00 84.44 217 ARG A CA 1
ATOM 1802 C C . ARG A 1 217 ? -35.365 0.942 25.699 1.00 84.44 217 ARG A C 1
ATOM 1804 O O . ARG A 1 217 ? -36.282 1.446 26.344 1.00 84.44 217 ARG A O 1
ATOM 1811 N N . LYS A 1 218 ? -35.509 0.436 24.473 1.00 75.50 218 LYS A N 1
ATOM 1812 C CA . LYS A 1 218 ? -36.798 0.273 23.792 1.00 75.50 218 LYS A CA 1
ATOM 1813 C C . LYS A 1 218 ? -37.449 -1.036 24.209 1.00 75.50 218 LYS A C 1
ATOM 1815 O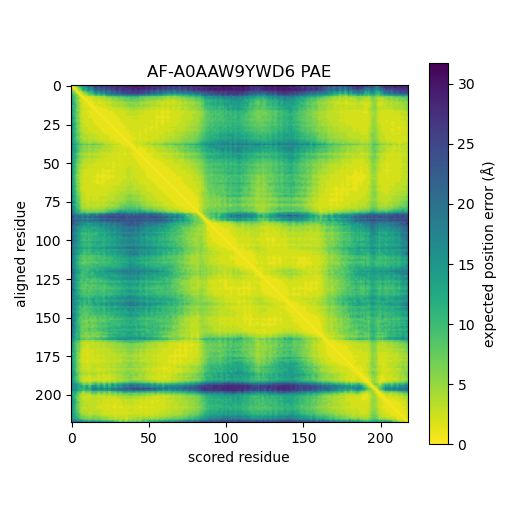 O . LYS A 1 218 ? -38.688 -1.014 24.357 1.00 75.50 218 LYS A O 1
#

Mean predicted aligned error: 7.78 Å

Radius of gyration: 28.47 Å; Cα contacts (8 Å, |Δi|>4): 169; chains: 1; bounding box: 72×28×75 Å

Organism: NCBI:txid985762

Secondary structure (DSSP, 8-state):
--STTHHHHHHHHT-HHHHHHHHHHHHHHHHHHHHHHTT--HHHHHHHHHHHHHHHHHHHHHHHHHHHHHHHHHHHHHHHHHH----S-HHHHHHHHHHHHHHHHHS-HHHHHHHHHH--GGG--HHHHHHHHHHHHHH--HHHHHHHHHHHHHHHHHHH-GGGG-HHHHHHHHHHHHHHHHTHHHH--EEE--TT-SS-EEE-HHHHHHHHHHHTT-

Sequence (218 aa):
MTMQQTEVWNIFFDDNKYQDLLNKADRLLKESSSMFLKGYRLDAIDEQQKPKIQELENEFKAYAQTRLDDISKRIDEIEKEATTDKVQNPQEELIRRQNLQARYDFYSNGEIMNHINTVDAQNVDIFELSLLQKIISERFNDTEEQQVAHAFEVLKQNVLHPYENNSEYEKLAYDYSVIEQVGMKNSGVVVTRKDGDYMPTIKSLNDRYNEEMNRVRK